Protein AF-A0A194VI57-F1 (afdb_monomer_lite)

InterPro domains:
  IPR036396 Cytochrome P450 superfamily [G3DSA:1.10.630.10] (165-293)
  IPR036396 Cytochrome P450 superfamily [SSF48264] (96-292)

Structure (mmCIF, N/CA/C/O backbone):
data_AF-A0A194VI57-F1
#
_entry.id   AF-A0A194VI57-F1
#
loop_
_atom_site.group_PDB
_atom_site.id
_atom_site.type_symbol
_atom_site.label_atom_id
_atom_site.label_alt_id
_atom_site.label_comp_id
_atom_site.label_asym_id
_atom_site.label_entity_id
_atom_site.label_seq_id
_atom_site.pdbx_PDB_ins_code
_atom_site.Cartn_x
_atom_site.Cartn_y
_atom_site.Cartn_z
_atom_site.occupancy
_atom_site.B_iso_or_equiv
_atom_site.auth_seq_id
_atom_site.auth_comp_id
_atom_site.auth_asym_id
_atom_site.auth_atom_id
_atom_site.pdbx_PDB_model_num
ATOM 1 N N . MET A 1 1 ? -30.341 36.356 28.047 1.00 39.12 1 MET A N 1
ATOM 2 C CA . MET A 1 1 ? -29.504 35.151 28.221 1.00 39.12 1 MET A CA 1
ATOM 3 C C . MET A 1 1 ? -30.047 34.081 27.294 1.00 39.12 1 MET A C 1
ATOM 5 O O . MET A 1 1 ? -31.104 33.532 27.559 1.00 39.12 1 MET A O 1
ATOM 9 N N . THR A 1 2 ? -29.409 33.892 26.145 1.00 39.50 2 THR A N 1
ATOM 10 C CA . THR A 1 2 ? -29.817 32.938 25.107 1.00 39.50 2 THR A CA 1
ATOM 11 C C . THR A 1 2 ? -29.320 31.544 25.472 1.00 39.50 2 THR A C 1
ATOM 13 O O . THR A 1 2 ? -28.171 31.202 25.209 1.00 39.50 2 THR A O 1
ATOM 16 N N . THR A 1 3 ? -30.179 30.748 26.104 1.00 47.50 3 THR A N 1
ATOM 17 C CA . THR A 1 3 ? -30.022 29.296 26.212 1.00 47.50 3 THR A CA 1
ATOM 18 C C . THR A 1 3 ? -30.116 28.710 24.807 1.00 47.50 3 THR A C 1
ATOM 20 O O . THR A 1 3 ? -31.188 28.645 24.209 1.00 47.50 3 THR A O 1
ATOM 23 N N . THR A 1 4 ? -28.975 28.334 24.239 1.00 54.00 4 THR A N 1
ATOM 24 C CA . THR A 1 4 ? -28.919 27.575 22.991 1.00 54.00 4 THR A CA 1
ATOM 25 C C . THR A 1 4 ? -29.626 26.239 23.219 1.00 54.00 4 THR A C 1
ATOM 27 O O . THR A 1 4 ? -29.163 25.400 23.990 1.00 54.00 4 THR A O 1
ATOM 30 N N . MET A 1 5 ? -30.800 26.060 22.603 1.00 59.19 5 MET A N 1
ATOM 31 C CA . MET A 1 5 ? -31.531 24.794 22.638 1.00 59.19 5 MET A CA 1
ATOM 32 C C . MET A 1 5 ? -30.714 23.741 21.897 1.00 59.19 5 MET A C 1
ATOM 34 O O . MET A 1 5 ? -30.713 23.671 20.670 1.00 59.19 5 MET A O 1
ATOM 38 N N . VAL A 1 6 ? -29.990 22.932 22.657 1.00 63.78 6 VAL A N 1
ATOM 39 C CA . VAL A 1 6 ? -29.363 21.719 22.146 1.00 63.78 6 VAL A CA 1
ATOM 40 C C . VAL A 1 6 ? -30.487 20.777 21.716 1.00 63.78 6 VAL A C 1
ATOM 42 O O . VAL A 1 6 ? -31.397 20.534 22.511 1.00 63.78 6 VAL A O 1
ATOM 45 N N . PRO A 1 7 ? -30.470 20.255 20.480 1.00 76.44 7 PRO A N 1
ATOM 46 C CA . PRO A 1 7 ? -31.503 19.349 20.002 1.00 76.44 7 PRO A CA 1
ATOM 47 C C . PRO A 1 7 ? -31.717 18.158 20.949 1.00 76.44 7 PRO A C 1
ATOM 49 O O . PRO A 1 7 ? -30.751 17.524 21.374 1.00 76.44 7 PRO A O 1
ATOM 52 N N . ASN A 1 8 ? -32.978 17.802 21.221 1.00 75.12 8 ASN A N 1
ATOM 53 C CA . ASN A 1 8 ? -33.358 16.721 22.149 1.00 75.12 8 ASN A CA 1
ATOM 54 C C . ASN A 1 8 ? -32.646 15.381 21.875 1.00 75.12 8 ASN A C 1
ATOM 56 O O . ASN A 1 8 ? -32.394 14.610 22.800 1.00 75.12 8 ASN A O 1
ATOM 60 N N . PHE A 1 9 ? -32.278 15.108 20.618 1.00 74.56 9 PHE A N 1
ATOM 61 C CA . PHE A 1 9 ? -31.553 13.890 20.255 1.00 74.56 9 PHE A CA 1
ATOM 62 C C . PHE A 1 9 ? -30.137 13.835 20.856 1.00 74.56 9 PHE A C 1
ATOM 64 O O . PHE A 1 9 ? -29.675 12.756 21.221 1.00 74.56 9 PHE A O 1
ATOM 71 N N . ILE A 1 10 ? -29.453 14.978 20.989 1.00 73.38 10 ILE A N 1
ATOM 72 C CA . ILE A 1 10 ? -28.098 15.055 21.558 1.00 73.38 10 ILE A CA 1
ATOM 73 C C . ILE A 1 10 ? -28.151 14.765 23.055 1.00 73.38 10 ILE A C 1
ATOM 75 O O . ILE A 1 10 ? -27.330 14.008 23.564 1.00 73.38 10 ILE A O 1
ATOM 79 N N . GLN A 1 11 ? -29.155 15.307 23.745 1.00 74.44 11 GLN A N 1
ATOM 80 C CA . GLN A 1 11 ? -29.364 15.038 25.166 1.00 74.44 11 GLN A CA 1
ATOM 81 C C . GLN A 1 11 ? -29.676 13.559 25.415 1.00 74.44 11 GLN A C 1
ATOM 83 O O . GLN A 1 11 ? -29.065 12.945 26.284 1.00 74.44 11 GLN A O 1
ATOM 88 N N . GLN A 1 12 ? -30.545 12.947 24.603 1.00 78.25 12 GLN A N 1
ATOM 89 C CA . GLN A 1 12 ? -30.811 11.506 24.691 1.00 78.25 12 GLN A CA 1
ATOM 90 C C . GLN A 1 12 ? -29.573 10.652 24.398 1.00 78.25 12 GLN A C 1
ATOM 92 O O . GLN A 1 12 ? -29.359 9.631 25.049 1.00 78.25 12 GLN A O 1
ATOM 97 N N . ALA A 1 13 ? -28.749 11.044 23.423 1.00 73.88 13 ALA A N 1
ATOM 98 C CA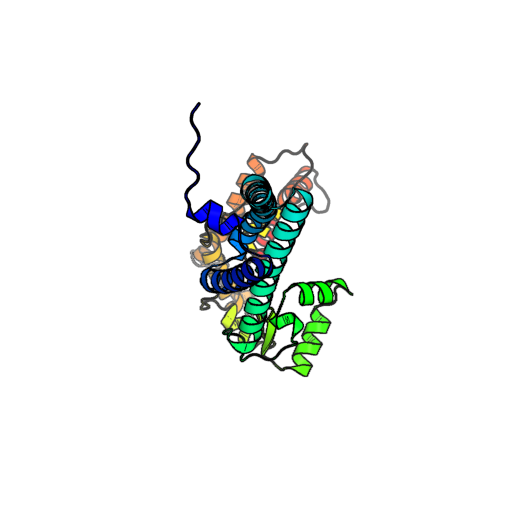 . ALA A 1 13 ? -27.514 10.332 23.112 1.00 73.88 13 ALA A CA 1
ATOM 99 C C . ALA A 1 13 ? -26.490 10.433 24.254 1.00 73.88 13 ALA A C 1
ATOM 101 O O . ALA A 1 13 ? -25.857 9.432 24.584 1.00 73.88 13 ALA A O 1
ATOM 102 N N . ALA A 1 14 ? -26.371 11.605 24.885 1.00 78.06 14 ALA A N 1
ATOM 103 C CA . ALA A 1 14 ? -25.466 11.839 26.009 1.00 78.06 14 ALA A CA 1
ATOM 104 C C . ALA A 1 14 ? -25.883 11.096 27.292 1.00 78.06 14 ALA A C 1
ATOM 106 O O . ALA A 1 14 ? -25.046 10.797 28.141 1.00 78.06 14 ALA A O 1
ATOM 107 N N . GLN A 1 15 ? -27.172 10.778 27.421 1.00 81.06 15 GLN A N 1
ATOM 108 C CA . GLN A 1 15 ? -27.738 10.018 28.538 1.00 81.06 15 GLN A CA 1
ATOM 109 C C . GLN A 1 15 ? -27.708 8.496 28.330 1.00 81.06 15 GLN A C 1
ATOM 111 O O . GLN A 1 15 ? -28.175 7.758 29.196 1.00 81.06 15 GLN A O 1
ATOM 116 N N . ALA A 1 16 ? -27.180 8.009 27.201 1.00 81.12 16 ALA A N 1
ATOM 117 C CA . ALA A 1 16 ? -27.076 6.577 26.949 1.00 81.12 16 ALA A CA 1
ATOM 118 C C . ALA A 1 16 ? -26.157 5.889 27.972 1.00 81.12 16 ALA A C 1
ATOM 120 O O . ALA A 1 16 ? -25.122 6.421 28.383 1.00 81.12 16 ALA A O 1
ATOM 121 N N . ASP A 1 17 ? -26.530 4.673 28.361 1.00 86.06 17 ASP A N 1
ATOM 122 C CA . ASP A 1 17 ? -25.707 3.831 29.213 1.00 86.06 17 ASP A CA 1
ATOM 123 C C . ASP A 1 17 ? -24.470 3.315 28.457 1.00 86.06 17 ASP A C 1
ATOM 125 O O . ASP A 1 17 ? -24.383 3.348 27.225 1.00 86.06 17 ASP A O 1
ATOM 129 N N . LEU A 1 18 ? -23.480 2.823 29.205 1.00 87.62 18 LEU A N 1
ATOM 130 C CA . LEU A 1 18 ? -22.219 2.359 28.624 1.00 87.62 18 LEU A CA 1
ATOM 131 C C . LEU A 1 18 ? -22.429 1.223 27.612 1.00 87.62 18 LEU A C 1
ATOM 133 O O . LEU A 1 18 ? -21.802 1.216 26.553 1.00 87.62 18 LEU A O 1
ATOM 137 N N . TYR A 1 19 ? -23.325 0.282 27.912 1.00 88.88 19 TYR A N 1
ATOM 138 C CA . TYR A 1 19 ? -23.608 -0.848 27.030 1.00 88.88 19 TYR A CA 1
ATOM 139 C C . TYR A 1 19 ? -24.298 -0.404 25.740 1.00 88.88 19 TYR A C 1
ATOM 141 O O . TYR A 1 19 ? -23.903 -0.844 24.657 1.00 88.88 19 TYR A O 1
ATOM 149 N N . GLY A 1 20 ? -25.265 0.515 25.827 1.00 89.94 20 GLY A N 1
ATOM 150 C CA . GLY A 1 20 ? -25.889 1.125 24.657 1.00 89.94 20 GLY A CA 1
ATOM 151 C C . GLY A 1 20 ? -24.880 1.865 23.779 1.00 89.94 20 GLY A C 1
ATOM 152 O O . GLY A 1 20 ? -24.930 1.755 22.551 1.00 89.94 20 GLY A O 1
ATOM 153 N N . LEU A 1 21 ? -23.919 2.563 24.390 1.00 90.88 21 LEU A N 1
ATOM 154 C CA . LEU A 1 21 ? -22.863 3.274 23.673 1.00 90.88 21 LEU A CA 1
ATOM 155 C C . LEU A 1 21 ? -21.913 2.314 22.937 1.00 90.88 21 LEU A C 1
ATOM 157 O O . LEU A 1 21 ? -21.650 2.495 21.746 1.00 90.88 21 LEU A O 1
ATOM 161 N N . ILE A 1 22 ? -21.466 1.248 23.606 1.00 92.94 22 ILE A N 1
ATOM 162 C CA . ILE A 1 22 ? -20.629 0.188 23.018 1.00 92.94 22 ILE A CA 1
ATOM 163 C C . ILE A 1 22 ? -21.353 -0.485 21.846 1.00 92.94 22 ILE A C 1
ATOM 165 O O . ILE A 1 22 ? -20.783 -0.614 20.761 1.00 92.94 22 ILE A O 1
ATOM 169 N N . GLY A 1 23 ? -22.618 -0.876 22.032 1.00 94.06 23 GLY A N 1
ATOM 170 C CA . GLY A 1 23 ? -23.409 -1.542 20.996 1.00 94.06 23 GLY A CA 1
ATOM 171 C C . GLY A 1 23 ? -23.577 -0.680 19.743 1.00 94.06 23 GLY A C 1
ATOM 172 O O . GLY A 1 23 ? -23.327 -1.144 18.630 1.00 94.06 23 GLY A O 1
ATOM 173 N N . ARG A 1 24 ? -23.918 0.605 19.914 1.00 93.38 24 ARG A N 1
ATOM 174 C CA . ARG A 1 24 ? -24.017 1.567 18.801 1.00 93.38 24 ARG A CA 1
ATOM 175 C C . ARG A 1 24 ? -22.677 1.753 18.093 1.00 93.38 24 ARG A C 1
ATOM 177 O O . ARG A 1 24 ? -22.641 1.753 16.866 1.00 93.38 24 ARG A O 1
ATOM 184 N N . SER A 1 25 ? -21.584 1.854 18.846 1.00 95.25 25 SER A N 1
ATOM 185 C CA . SER A 1 25 ? -20.231 2.017 18.296 1.00 95.25 25 SER A CA 1
ATOM 186 C C . SER A 1 25 ? -19.809 0.826 17.445 1.00 95.25 25 SER A C 1
ATOM 188 O O . SER A 1 25 ? -19.269 1.010 16.357 1.00 95.25 25 SER A O 1
ATOM 190 N N . ALA A 1 26 ? -20.111 -0.392 17.901 1.00 97.19 26 ALA A N 1
ATOM 191 C CA . ALA A 1 26 ? -19.838 -1.604 17.143 1.00 97.19 26 ALA A CA 1
ATOM 192 C C . ALA A 1 26 ? -20.618 -1.630 15.819 1.00 97.19 26 ALA A C 1
ATOM 194 O O . ALA A 1 26 ? -20.043 -1.889 14.764 1.00 97.19 26 ALA A O 1
ATOM 195 N N . VAL A 1 27 ? -21.916 -1.302 15.850 1.00 97.31 27 VAL A N 1
ATOM 196 C CA . VAL A 1 27 ? -22.748 -1.227 14.635 1.00 97.31 27 VAL A CA 1
ATOM 197 C C . VAL A 1 27 ? -22.230 -0.155 13.677 1.00 97.31 27 VAL A C 1
ATOM 199 O O . VAL A 1 27 ? -22.091 -0.419 12.484 1.00 97.31 27 VAL A O 1
ATOM 202 N N . LEU A 1 28 ? -21.891 1.033 14.184 1.00 96.19 28 LEU A N 1
ATOM 203 C CA . LEU A 1 28 ? -21.329 2.109 13.369 1.00 96.19 28 LEU A CA 1
ATOM 204 C C . LEU A 1 28 ? -19.997 1.705 12.728 1.00 96.19 28 LEU A C 1
ATOM 206 O O . LEU A 1 28 ? -19.788 2.015 11.559 1.00 96.19 28 LEU A O 1
ATOM 210 N N . GLY A 1 29 ? -19.127 0.979 13.436 1.00 96.56 29 GLY A N 1
ATOM 211 C CA . GLY A 1 29 ? -17.866 0.482 12.876 1.00 96.56 29 GLY A CA 1
ATOM 212 C C . GLY A 1 29 ? -18.079 -0.516 11.735 1.00 96.56 29 GLY A C 1
ATOM 213 O O . GLY A 1 29 ? -17.386 -0.457 10.717 1.00 96.56 29 GLY A O 1
ATOM 214 N N . LEU A 1 30 ? -19.089 -1.387 11.847 1.00 97.06 30 LEU A N 1
ATOM 215 C CA . LEU A 1 30 ? -19.489 -2.290 10.761 1.00 97.06 30 LEU A CA 1
ATOM 216 C C . LEU A 1 30 ? -20.014 -1.519 9.543 1.00 97.06 30 LEU A C 1
ATOM 218 O O . LEU A 1 30 ? -19.574 -1.776 8.421 1.00 97.06 30 LEU A O 1
ATOM 222 N N . LEU A 1 31 ? -20.924 -0.565 9.763 1.00 96.69 31 LEU A N 1
ATOM 223 C CA . LEU A 1 31 ? -21.500 0.265 8.701 1.00 96.69 31 LEU A CA 1
ATOM 224 C C . LEU A 1 31 ? -20.435 1.125 8.014 1.00 96.69 31 LEU A C 1
ATOM 226 O O . LEU A 1 31 ? -20.450 1.259 6.791 1.00 96.69 31 LEU A O 1
ATOM 230 N N . PHE A 1 32 ? -19.485 1.659 8.782 1.00 95.06 32 PHE A N 1
ATOM 231 C CA . PHE A 1 32 ? -18.363 2.419 8.250 1.00 95.06 32 PHE A CA 1
ATOM 232 C C . PHE A 1 32 ? -17.488 1.561 7.340 1.00 95.06 32 PHE A C 1
ATOM 234 O O . PHE A 1 32 ? -17.166 1.981 6.234 1.00 95.06 32 PHE A O 1
ATOM 241 N N . HIS A 1 33 ? -17.157 0.327 7.737 1.00 93.50 33 HIS A N 1
ATOM 242 C CA . HIS A 1 33 ? -16.451 -0.573 6.828 1.00 93.50 33 HIS A CA 1
ATOM 243 C C . HIS A 1 33 ? -17.242 -0.792 5.527 1.00 93.50 33 HIS A C 1
ATOM 245 O O . HIS A 1 33 ? -16.661 -0.697 4.448 1.00 93.50 33 HIS A O 1
ATOM 251 N N . MET A 1 34 ? -18.554 -1.041 5.601 1.00 93.12 34 MET A N 1
ATOM 252 C CA . MET A 1 34 ? -19.385 -1.233 4.405 1.00 93.12 34 MET A CA 1
ATOM 253 C C . MET A 1 34 ? -19.380 -0.007 3.481 1.00 93.12 34 MET A C 1
ATOM 255 O O . MET A 1 34 ? -19.324 -0.175 2.263 1.00 93.12 34 MET A O 1
ATOM 259 N N . SER A 1 35 ? -19.380 1.212 4.030 1.00 92.50 35 SER A N 1
ATOM 260 C CA . SER A 1 35 ? -19.374 2.440 3.226 1.00 92.50 35 SER A CA 1
ATOM 261 C C . SER A 1 35 ? -18.038 2.695 2.520 1.00 92.50 35 SER A C 1
ATOM 263 O O . SER A 1 35 ? -18.027 3.231 1.413 1.00 92.50 35 SER A O 1
ATOM 265 N N . ILE A 1 36 ? -16.913 2.266 3.102 1.00 89.88 36 ILE A N 1
ATOM 266 C CA . ILE A 1 36 ? -15.577 2.483 2.519 1.00 89.88 36 ILE A CA 1
ATOM 267 C C . ILE A 1 36 ? -15.120 1.364 1.573 1.00 89.88 36 ILE A C 1
ATOM 269 O O . ILE A 1 36 ? -14.064 1.489 0.957 1.00 89.88 36 ILE A O 1
ATOM 273 N N . GLN A 1 37 ? -15.879 0.271 1.416 1.00 84.94 37 GLN A N 1
ATOM 274 C CA . GLN A 1 37 ? -15.479 -0.861 0.562 1.00 84.94 37 GLN A CA 1
ATOM 275 C C . GLN A 1 37 ? -15.276 -0.483 -0.909 1.00 84.94 37 GLN A C 1
ATOM 277 O O . GLN A 1 37 ? -14.416 -1.066 -1.572 1.00 84.94 37 GLN A O 1
ATOM 282 N N . ALA A 1 38 ? -16.056 0.479 -1.406 1.00 83.25 38 ALA A N 1
ATOM 283 C CA . ALA A 1 38 ? -15.992 0.951 -2.787 1.00 83.25 38 ALA A CA 1
ATOM 284 C C . ALA A 1 38 ? -14.910 2.020 -3.020 1.00 83.25 38 ALA A C 1
ATOM 286 O O . ALA A 1 38 ? -14.633 2.365 -4.165 1.00 83.25 38 ALA A O 1
ATOM 287 N N . ILE A 1 39 ? -14.308 2.550 -1.953 1.00 82.50 39 ILE A N 1
ATOM 288 C CA . ILE A 1 39 ? -13.397 3.693 -2.009 1.00 82.50 39 ILE A CA 1
ATOM 289 C C . ILE A 1 39 ? -11.960 3.214 -1.774 1.00 82.50 39 ILE A C 1
ATOM 291 O O . ILE A 1 39 ? -11.686 2.280 -1.013 1.00 82.50 39 ILE A O 1
ATOM 295 N N . GLU A 1 40 ? -11.002 3.889 -2.402 1.00 78.56 40 GLU A N 1
ATOM 296 C CA . GLU A 1 40 ? -9.584 3.767 -2.067 1.00 78.56 40 GLU A CA 1
ATOM 297 C C . GLU A 1 40 ? -9.296 4.487 -0.746 1.00 78.56 40 GLU A C 1
ATOM 299 O O . GLU A 1 40 ? -8.751 5.587 -0.715 1.00 78.56 40 GLU A O 1
ATOM 304 N N . PHE A 1 41 ? -9.696 3.860 0.365 1.00 80.88 41 PHE A N 1
ATOM 305 C CA . PHE A 1 41 ? -9.581 4.434 1.709 1.00 80.88 41 PHE A CA 1
ATOM 306 C C . PHE A 1 41 ? -8.163 4.920 2.049 1.00 80.88 41 PHE A C 1
ATOM 308 O O . PHE A 1 41 ? -8.012 5.884 2.788 1.00 80.88 41 PHE A O 1
ATOM 315 N N . GLU A 1 42 ? -7.127 4.313 1.464 1.00 73.25 42 GLU A N 1
ATOM 316 C CA . GLU A 1 42 ? -5.720 4.712 1.612 1.00 73.25 42 GLU A CA 1
ATOM 317 C C . GLU A 1 42 ? -5.482 6.194 1.265 1.00 73.25 42 GLU A C 1
ATOM 319 O O . GLU A 1 42 ? -4.689 6.847 1.938 1.00 73.25 42 GLU A O 1
ATOM 324 N N . LYS A 1 43 ? -6.237 6.763 0.313 1.00 73.06 43 LYS A N 1
ATOM 325 C CA . LYS A 1 43 ? -6.159 8.190 -0.053 1.00 73.06 43 LYS A CA 1
ATOM 326 C C . LYS A 1 43 ? -6.686 9.127 1.039 1.00 73.06 43 LYS A C 1
ATOM 328 O O . LYS A 1 43 ? -6.265 10.275 1.132 1.00 73.06 43 LYS A O 1
ATOM 333 N N . ILE A 1 44 ? -7.613 8.651 1.869 1.00 79.94 44 ILE A N 1
ATOM 334 C CA . ILE A 1 44 ? -8.301 9.447 2.903 1.00 79.94 44 ILE A CA 1
ATOM 335 C C . ILE A 1 44 ? -7.821 9.053 4.313 1.00 79.94 44 ILE A C 1
ATOM 337 O O . ILE A 1 44 ? -8.084 9.755 5.286 1.00 79.94 44 ILE A O 1
ATOM 341 N N . MET A 1 45 ? -7.057 7.966 4.436 1.00 80.25 45 MET A N 1
ATOM 342 C CA . MET A 1 45 ? -6.640 7.364 5.702 1.00 80.25 45 MET A CA 1
ATOM 343 C C . MET A 1 45 ? -5.983 8.362 6.662 1.00 80.25 45 MET A C 1
ATOM 345 O O . MET A 1 45 ? -6.300 8.357 7.848 1.00 80.25 45 MET A O 1
ATOM 349 N N . PHE A 1 46 ? -5.115 9.248 6.169 1.00 76.94 46 PHE A N 1
ATOM 350 C CA . PHE A 1 46 ? -4.458 10.249 7.017 1.00 76.94 46 PHE A CA 1
ATOM 351 C C . PHE A 1 46 ? -5.437 11.281 7.587 1.00 76.94 46 PHE A C 1
ATOM 353 O O . PHE A 1 46 ? -5.341 11.628 8.761 1.00 76.94 46 PHE A O 1
ATOM 360 N N . HIS A 1 47 ? -6.427 11.706 6.799 1.00 82.69 47 HIS A N 1
ATOM 361 C CA . HIS A 1 47 ? -7.491 12.595 7.270 1.00 82.69 47 HIS A CA 1
ATOM 362 C C . HIS A 1 47 ? -8.361 11.905 8.325 1.00 82.69 47 HIS A C 1
ATOM 364 O O . HIS A 1 47 ? -8.701 12.511 9.337 1.00 82.69 47 HIS A O 1
ATOM 370 N N . TYR A 1 48 ? -8.672 10.622 8.123 1.00 86.50 48 TYR A N 1
ATOM 371 C CA . TYR A 1 48 ? -9.383 9.816 9.115 1.00 86.50 48 TYR A CA 1
ATOM 372 C C . TYR A 1 48 ? -8.599 9.718 10.433 1.00 86.50 48 TYR A C 1
ATOM 374 O O . TYR A 1 48 ? -9.157 9.996 11.490 1.00 86.50 48 TYR A O 1
ATOM 382 N N . LEU A 1 49 ? -7.300 9.399 10.378 1.00 81.31 49 LEU A N 1
ATOM 383 C CA . LEU A 1 49 ? -6.443 9.315 11.567 1.00 81.31 49 LEU A CA 1
ATOM 384 C C . LEU A 1 49 ? -6.336 10.657 12.305 1.00 81.31 49 LEU A C 1
ATOM 386 O O . LEU A 1 49 ? -6.349 10.674 13.532 1.00 81.31 49 LEU A O 1
ATOM 390 N N . ALA A 1 50 ? -6.277 11.774 11.577 1.00 83.50 50 ALA A N 1
ATOM 391 C CA . ALA A 1 50 ? -6.277 13.109 12.170 1.00 83.50 50 ALA A CA 1
ATOM 392 C C . ALA A 1 50 ? -7.629 13.476 12.815 1.00 83.50 50 ALA A C 1
ATOM 394 O O . ALA A 1 50 ? -7.661 14.215 13.799 1.00 83.50 50 ALA A O 1
ATOM 395 N N . ALA A 1 51 ? -8.743 12.949 12.295 1.00 90.25 51 ALA A N 1
ATOM 396 C CA . ALA A 1 51 ? -10.078 13.195 12.835 1.00 90.25 51 ALA A CA 1
ATOM 397 C C . ALA A 1 51 ? -10.352 12.440 14.148 1.00 90.25 51 ALA A C 1
ATOM 399 O O . ALA A 1 51 ? -11.123 12.929 14.969 1.00 90.25 51 ALA A O 1
ATOM 400 N N . LEU A 1 52 ? -9.715 11.287 14.376 1.00 90.12 52 LEU A N 1
ATOM 401 C CA . LEU A 1 52 ? -9.893 10.465 15.582 1.00 90.12 52 LEU A CA 1
ATOM 402 C C . LEU A 1 52 ? -9.716 11.232 16.913 1.00 90.12 52 LEU A C 1
ATOM 404 O O . LEU A 1 52 ? -10.677 11.290 17.683 1.00 90.12 52 LEU A O 1
ATOM 408 N N . PRO A 1 53 ? -8.578 11.908 17.189 1.00 91.25 53 PRO A N 1
ATOM 409 C CA . PRO A 1 53 ? -8.409 12.649 18.443 1.00 91.25 53 PRO A CA 1
ATOM 410 C C . PRO A 1 53 ? -9.396 13.817 18.582 1.00 91.25 53 PRO A C 1
ATOM 412 O O . PRO A 1 53 ? -9.824 14.134 19.691 1.00 91.25 53 PRO A O 1
ATOM 415 N N . VAL A 1 54 ? -9.797 14.440 17.468 1.00 93.69 54 VAL A N 1
ATOM 416 C CA . VAL A 1 54 ? -10.806 15.510 17.468 1.00 93.69 54 VAL A CA 1
ATOM 417 C C . VAL A 1 54 ? -12.171 14.949 17.869 1.00 93.69 54 VAL A C 1
ATOM 419 O O . VAL A 1 54 ? -12.841 15.515 18.730 1.00 93.69 54 VAL A O 1
ATOM 422 N N . LEU A 1 55 ? -12.567 13.811 17.295 1.00 93.06 55 LEU A N 1
ATOM 423 C CA . LEU A 1 55 ? -13.817 13.126 17.622 1.00 93.06 55 LEU A CA 1
ATOM 424 C C . LEU A 1 55 ? -13.844 12.648 19.078 1.00 93.06 55 LEU A C 1
ATOM 426 O O . LEU A 1 55 ? -14.880 12.787 19.726 1.00 93.06 55 LEU A O 1
ATOM 430 N N . LEU A 1 56 ? -12.719 12.169 19.618 1.00 93.44 56 LEU A N 1
ATOM 431 C CA . LEU A 1 56 ? -12.598 11.810 21.032 1.00 93.44 56 LEU A CA 1
ATOM 432 C C . LEU A 1 56 ? -12.894 13.005 21.942 1.00 93.44 56 LEU A C 1
ATOM 434 O O . LEU A 1 56 ? -13.708 12.893 22.859 1.00 93.44 56 LEU A O 1
ATOM 438 N N . VAL A 1 57 ? -12.257 14.154 21.690 1.00 95.19 57 VAL A N 1
ATOM 439 C CA . VAL A 1 57 ? -12.439 15.369 22.504 1.00 95.19 57 VAL A CA 1
ATOM 440 C C . VAL A 1 57 ? -13.866 15.907 22.376 1.00 95.19 57 VAL A C 1
ATOM 442 O O . VAL A 1 57 ? -14.485 16.269 23.380 1.00 95.19 57 VAL A O 1
ATOM 445 N N . LEU A 1 58 ? -14.431 15.915 21.167 1.00 93.69 58 LEU A N 1
ATOM 446 C CA . LEU A 1 58 ? -15.820 16.325 20.945 1.00 93.69 58 LEU A CA 1
ATOM 447 C C . LEU A 1 58 ? -16.805 15.409 21.682 1.00 93.69 58 LEU A C 1
ATOM 449 O O . LEU A 1 58 ? -17.729 15.889 22.334 1.00 93.69 58 LEU A O 1
ATOM 453 N N . MET A 1 59 ? -16.584 14.096 21.645 1.00 92.25 59 MET A N 1
ATOM 454 C CA . MET A 1 59 ? -17.435 13.139 22.349 1.00 92.25 59 MET A CA 1
ATOM 455 C C . MET A 1 59 ? -17.313 13.284 23.871 1.00 92.25 59 MET A C 1
ATOM 457 O O . MET A 1 59 ? -18.325 13.304 24.574 1.00 92.25 59 MET A O 1
ATOM 461 N N . ALA A 1 60 ? -16.093 13.467 24.385 1.00 94.19 60 ALA A N 1
ATOM 462 C CA . ALA A 1 60 ? -15.849 13.635 25.815 1.00 94.19 60 ALA A CA 1
ATOM 463 C C . ALA A 1 60 ? -16.468 14.930 26.354 1.00 94.19 60 ALA A C 1
ATOM 465 O O . ALA A 1 60 ? -17.076 14.922 27.423 1.00 94.19 60 ALA A O 1
ATOM 466 N N . THR A 1 61 ? -16.371 16.030 25.605 1.00 93.00 61 THR A N 1
ATOM 467 C CA . THR A 1 61 ? -17.010 17.300 25.980 1.00 93.00 61 THR A CA 1
ATOM 468 C C . THR A 1 61 ? -18.533 17.194 25.950 1.00 93.00 61 THR A C 1
ATOM 470 O O . THR A 1 61 ? -19.187 17.657 26.881 1.00 93.00 61 THR A O 1
ATOM 473 N N . LEU A 1 62 ? -19.114 16.524 24.951 1.00 91.94 62 LEU A N 1
ATOM 474 C CA . LEU A 1 62 ? -20.559 16.302 24.855 1.00 91.94 62 LEU A CA 1
ATOM 475 C C . LEU A 1 62 ? -21.091 15.453 26.021 1.00 91.94 62 LEU A C 1
ATOM 477 O O . LEU A 1 62 ? -22.090 15.816 26.643 1.00 91.94 62 LEU A O 1
ATOM 481 N N . LEU A 1 63 ? -20.404 14.359 26.360 1.00 91.94 63 LEU A N 1
ATOM 482 C CA . LEU A 1 63 ? -20.774 13.499 27.487 1.00 91.94 63 LEU A CA 1
ATOM 483 C C . LEU A 1 63 ? -20.609 14.202 28.842 1.00 91.94 63 LEU A C 1
ATOM 485 O O . LEU A 1 63 ? -21.468 14.046 29.703 1.00 91.94 63 LEU A O 1
ATOM 489 N N . ALA A 1 64 ? -19.556 15.001 29.035 1.00 92.50 64 ALA A N 1
ATOM 490 C CA . ALA A 1 64 ? -19.330 15.717 30.292 1.00 92.50 64 ALA A CA 1
ATOM 491 C C . ALA A 1 64 ? -20.283 16.906 30.506 1.00 92.50 64 ALA A C 1
ATOM 493 O O . ALA A 1 64 ? -20.534 17.295 31.644 1.00 92.50 64 ALA A O 1
ATOM 494 N N . THR A 1 65 ? -20.790 17.512 29.427 1.00 90.00 65 THR A N 1
ATOM 495 C CA . THR A 1 65 ? -21.676 18.689 29.500 1.00 90.00 65 THR A CA 1
ATOM 496 C C . THR A 1 65 ? -23.157 18.330 29.555 1.00 90.00 65 THR A C 1
ATOM 498 O O . THR A 1 65 ? -23.913 19.010 30.247 1.00 90.00 65 THR A O 1
ATOM 501 N N . TYR A 1 66 ? -23.581 17.279 28.846 1.00 88.75 66 TYR A N 1
ATOM 502 C CA . TYR A 1 66 ? -24.996 16.895 28.737 1.00 88.75 66 TYR A CA 1
ATOM 503 C C . TYR A 1 66 ? -25.322 15.518 29.323 1.00 88.75 66 TYR A C 1
ATOM 505 O O . TYR A 1 66 ? -26.499 15.200 29.508 1.00 88.75 66 TYR A O 1
ATOM 513 N N . GLY A 1 67 ? -24.312 14.689 29.587 1.00 87.19 67 GLY A N 1
ATOM 514 C CA . GLY A 1 67 ? -24.485 13.369 30.181 1.00 87.19 67 GLY A CA 1
ATOM 515 C C . GLY A 1 67 ? -24.465 13.411 31.713 1.00 87.19 67 GLY A C 1
ATOM 516 O O . GLY A 1 67 ? -23.931 14.344 32.312 1.00 87.19 67 GLY A O 1
ATOM 517 N N . PRO A 1 68 ? -25.010 12.384 32.385 1.00 87.81 68 PRO A N 1
ATOM 518 C CA . PRO A 1 68 ? -25.006 12.282 33.843 1.00 87.81 68 PRO A CA 1
ATOM 519 C C . PRO A 1 68 ? -23.654 11.763 34.377 1.00 87.81 68 PRO A C 1
ATOM 521 O O . PRO A 1 68 ? -23.627 10.892 35.241 1.00 87.81 68 PRO A O 1
ATOM 524 N N . CYS A 1 69 ? -22.525 12.230 33.833 1.00 87.69 69 CYS A N 1
ATOM 525 C CA . CYS A 1 69 ? -21.188 11.742 34.185 1.00 87.69 69 CYS A CA 1
ATOM 526 C C . CYS A 1 69 ? -20.156 12.871 34.295 1.00 87.69 69 CYS A C 1
ATOM 528 O O . CYS A 1 69 ? -20.233 13.871 33.586 1.00 87.69 69 CYS A O 1
ATOM 530 N N . GLY A 1 70 ? -19.159 12.695 35.167 1.00 92.00 70 GLY A N 1
ATOM 531 C CA . GLY A 1 70 ? -18.044 13.639 35.301 1.00 92.00 70 GLY A CA 1
ATOM 532 C C . GLY A 1 70 ? -17.033 13.544 34.149 1.00 92.00 70 GLY A C 1
ATOM 533 O O . GLY A 1 70 ? -17.031 12.583 33.381 1.00 92.00 70 GLY A O 1
ATOM 534 N N . TRP A 1 71 ? -16.112 14.510 34.066 1.00 93.00 71 TRP A N 1
ATOM 535 C CA . TRP A 1 71 ? -15.100 14.592 32.998 1.00 93.00 71 TRP A CA 1
ATOM 536 C C . TRP A 1 71 ? -14.257 13.324 32.826 1.00 93.00 71 TRP A C 1
ATOM 538 O O . TRP A 1 71 ? -14.050 12.874 31.702 1.00 93.00 71 TRP A O 1
ATOM 548 N N . LEU A 1 72 ? -13.796 12.723 33.926 1.00 93.38 72 LEU A N 1
ATOM 549 C CA . LEU A 1 72 ? -12.989 11.502 33.868 1.00 93.38 72 LEU A CA 1
ATOM 550 C C . LEU A 1 72 ? -13.771 10.340 33.240 1.00 93.38 72 LEU A C 1
ATOM 552 O O . LEU A 1 72 ? -13.269 9.649 32.357 1.00 93.38 72 LEU A O 1
ATOM 556 N N . GLU A 1 73 ? -15.018 10.151 33.667 1.00 90.75 73 GLU A N 1
ATOM 557 C CA . GLU A 1 73 ? -15.888 9.099 33.147 1.00 90.75 73 GLU A CA 1
ATOM 558 C C . GLU A 1 73 ? -16.243 9.350 31.674 1.00 90.75 73 GLU A C 1
ATOM 560 O O . GLU A 1 73 ? -16.208 8.422 30.869 1.00 90.75 73 GLU A O 1
ATOM 565 N N . ALA A 1 74 ? -16.504 10.602 31.291 1.00 93.38 74 ALA A N 1
ATOM 566 C CA . ALA A 1 74 ? -16.764 10.987 29.906 1.00 93.38 74 ALA A CA 1
ATOM 567 C C . ALA A 1 74 ? -15.577 10.684 28.973 1.00 93.38 74 ALA A C 1
ATOM 569 O O . ALA A 1 74 ? -15.777 10.163 27.872 1.00 93.38 74 ALA A O 1
ATOM 570 N N . ILE A 1 75 ? -14.342 10.947 29.418 1.00 94.44 75 ILE A N 1
ATOM 571 C CA . ILE A 1 75 ? -13.120 10.616 28.667 1.00 94.44 75 ILE A CA 1
ATOM 572 C C . ILE A 1 75 ? -12.993 9.100 28.497 1.00 94.44 75 ILE A C 1
ATOM 574 O O . ILE A 1 75 ? -12.797 8.626 27.378 1.00 94.44 75 ILE A O 1
ATOM 578 N N . VAL A 1 76 ? -13.164 8.329 29.577 1.00 94.19 76 VAL A N 1
ATOM 579 C CA . VAL A 1 76 ? -13.086 6.858 29.531 1.00 94.19 76 VAL A CA 1
ATOM 580 C C . VAL A 1 76 ? -14.149 6.277 28.595 1.00 94.19 76 VAL A C 1
ATOM 582 O O . VAL A 1 76 ? -13.831 5.435 27.754 1.00 94.19 76 VAL A O 1
ATOM 585 N N . LYS A 1 77 ? -15.398 6.751 28.685 1.00 93.06 77 LYS A N 1
ATOM 586 C CA . LYS A 1 77 ? -16.493 6.327 27.798 1.00 93.06 77 LYS A CA 1
ATOM 587 C C . LYS A 1 77 ? -16.204 6.656 26.334 1.00 93.06 77 LYS A C 1
ATOM 589 O O . LYS A 1 77 ? -16.433 5.809 25.472 1.00 93.06 77 LYS A O 1
ATOM 594 N N . SER A 1 78 ? -15.681 7.848 26.052 1.00 94.06 78 SER A N 1
ATOM 595 C CA . SER A 1 78 ? -15.342 8.282 24.687 1.00 94.06 78 SER A CA 1
ATOM 596 C C . SER A 1 78 ? -14.216 7.445 24.092 1.00 94.06 78 SER A C 1
ATOM 598 O O . SER A 1 78 ? -14.352 6.934 22.984 1.00 94.06 78 SER A O 1
ATOM 600 N N . PHE A 1 79 ? -13.149 7.217 24.861 1.00 94.94 79 PHE A N 1
ATOM 601 C CA . PHE A 1 79 ? -12.045 6.360 24.443 1.00 94.94 79 PHE A CA 1
ATOM 602 C C . PHE A 1 79 ? -12.514 4.924 24.175 1.00 94.94 79 PHE A C 1
ATOM 604 O O . PHE A 1 79 ? -12.201 4.351 23.135 1.00 94.94 79 PHE A O 1
ATOM 611 N N . LEU A 1 80 ? -13.326 4.346 25.067 1.00 94.94 80 LEU A N 1
ATOM 612 C CA . LEU A 1 80 ? -13.847 2.991 24.882 1.00 94.94 80 LEU A CA 1
ATOM 613 C C . LEU A 1 80 ? -14.741 2.878 23.637 1.00 94.94 80 LEU A C 1
ATOM 615 O O . LEU A 1 80 ? -14.635 1.909 22.890 1.00 94.94 80 LEU A O 1
ATOM 619 N N . THR A 1 81 ? -15.592 3.876 23.398 1.00 94.44 81 THR A N 1
ATOM 620 C CA . THR A 1 81 ? -16.451 3.989 22.204 1.00 94.44 81 THR A CA 1
ATOM 621 C C . THR A 1 81 ? -15.614 3.958 20.930 1.00 94.44 81 THR A C 1
ATOM 623 O O . THR A 1 81 ? -15.883 3.167 20.025 1.00 94.44 81 THR A O 1
ATOM 626 N N . GLU A 1 82 ? -14.558 4.767 20.878 1.00 94.88 82 GLU A N 1
ATOM 627 C CA . GLU A 1 82 ? -13.649 4.827 19.739 1.00 94.88 82 GLU A CA 1
ATOM 628 C C . GLU A 1 82 ? -12.882 3.513 19.538 1.00 94.88 82 GLU A C 1
ATOM 630 O O . GLU A 1 82 ? -12.775 3.024 18.410 1.00 94.88 82 GLU A O 1
ATOM 635 N N . VAL A 1 83 ? -12.394 2.899 20.620 1.00 95.75 83 VAL A N 1
ATOM 636 C CA . VAL A 1 83 ? -11.720 1.594 20.571 1.00 95.75 83 VAL A CA 1
ATOM 637 C C . VAL A 1 83 ? -12.662 0.524 20.023 1.00 95.75 83 VAL A C 1
ATOM 639 O O . VAL A 1 83 ? -12.277 -0.224 19.126 1.00 95.75 83 VAL A O 1
ATOM 642 N N . VAL A 1 84 ? -13.906 0.462 20.503 1.00 97.12 84 VAL A N 1
ATOM 643 C CA . VAL A 1 84 ? -14.909 -0.507 20.032 1.00 97.12 84 VAL A CA 1
ATOM 644 C C . VAL A 1 84 ? -15.278 -0.257 18.568 1.00 97.12 84 VAL A C 1
ATOM 646 O O . VAL A 1 84 ? -15.374 -1.206 17.785 1.00 97.12 84 VAL A O 1
ATOM 649 N N . PHE A 1 85 ? -15.449 1.003 18.167 1.00 96.50 85 PHE A N 1
ATOM 650 C CA . PHE A 1 85 ? -15.699 1.375 16.775 1.00 96.50 85 PHE A CA 1
ATOM 651 C C . PHE A 1 85 ? -14.555 0.917 15.856 1.00 96.50 85 PHE A C 1
ATOM 653 O O . PHE A 1 85 ? -14.787 0.210 14.875 1.00 96.50 85 PHE A O 1
ATOM 660 N N . ASN A 1 86 ? -13.305 1.239 16.197 1.00 94.19 86 ASN A N 1
ATOM 661 C CA . ASN A 1 86 ? -12.149 0.844 15.392 1.00 94.19 86 ASN A CA 1
ATOM 662 C C . ASN A 1 86 ? -11.943 -0.678 15.395 1.00 94.19 86 ASN A C 1
ATOM 664 O O . ASN A 1 86 ? -11.686 -1.263 14.344 1.00 94.19 86 ASN A O 1
ATOM 668 N N . ALA A 1 87 ? -12.106 -1.346 16.540 1.00 96.38 87 ALA A N 1
ATOM 669 C CA . ALA A 1 87 ? -11.971 -2.797 16.648 1.00 96.38 87 ALA A CA 1
ATOM 670 C C . ALA A 1 87 ? -13.032 -3.537 15.820 1.00 96.38 87 ALA A C 1
ATOM 672 O O . ALA A 1 87 ? -12.698 -4.470 15.089 1.00 96.38 87 ALA A O 1
ATOM 673 N N . SER A 1 88 ? -14.295 -3.105 15.881 1.00 97.56 88 SER A N 1
ATOM 674 C CA . SER A 1 88 ? -15.376 -3.683 15.070 1.00 97.56 88 SER A CA 1
ATOM 675 C C . SER A 1 88 ? -15.156 -3.454 13.571 1.00 97.56 88 SER A C 1
ATOM 677 O O . SER A 1 88 ? -15.326 -4.386 12.783 1.00 97.56 88 SER A O 1
ATOM 679 N N . CYS A 1 89 ? -14.688 -2.266 13.176 1.00 95.19 89 CYS A N 1
ATOM 680 C CA . CYS A 1 89 ? -14.299 -1.968 11.799 1.00 95.19 89 CYS A CA 1
ATOM 681 C C . CYS A 1 89 ? -13.153 -2.883 11.321 1.00 95.19 89 CYS A C 1
ATOM 683 O O . CYS A 1 89 ? -13.284 -3.563 10.301 1.00 95.19 89 CYS A O 1
ATOM 685 N N . LEU A 1 90 ? -12.057 -2.987 12.083 1.00 93.38 90 LEU A N 1
ATOM 686 C CA . LEU A 1 90 ? -10.903 -3.836 11.753 1.00 93.38 90 LEU A CA 1
ATOM 687 C C . LEU A 1 90 ? -11.259 -5.326 11.700 1.00 93.38 90 LEU A C 1
ATOM 689 O O . LEU A 1 90 ? -10.784 -6.048 10.816 1.00 93.38 90 LEU A O 1
ATOM 693 N N . LEU A 1 91 ? -12.114 -5.791 12.612 1.00 96.38 91 LEU A N 1
ATOM 694 C CA . LEU A 1 91 ? -12.624 -7.158 12.603 1.00 96.38 91 LEU A CA 1
ATOM 695 C C . LEU A 1 91 ? -13.449 -7.416 11.338 1.00 96.38 91 LEU A C 1
ATOM 697 O O . LEU A 1 91 ? -13.204 -8.396 10.637 1.00 96.38 91 LEU A O 1
ATOM 701 N N . SER A 1 92 ? -14.362 -6.506 10.998 1.00 97.00 92 SER A N 1
ATOM 702 C CA . SER A 1 92 ? -15.176 -6.578 9.779 1.00 97.00 92 SER A CA 1
ATOM 703 C C . SER A 1 92 ? -14.319 -6.607 8.511 1.00 97.00 92 SER A C 1
ATOM 705 O O . SER A 1 92 ? -14.526 -7.450 7.635 1.00 97.00 92 SER A O 1
ATOM 707 N N . ILE A 1 93 ? -13.292 -5.752 8.440 1.00 94.06 93 ILE A N 1
ATOM 708 C CA . ILE A 1 93 ? -12.302 -5.738 7.354 1.00 94.06 93 ILE A CA 1
ATOM 709 C C . ILE A 1 93 ? -11.581 -7.084 7.262 1.00 94.06 93 ILE A C 1
ATOM 711 O O . ILE A 1 93 ? -11.420 -7.624 6.166 1.00 94.06 93 ILE A O 1
ATOM 715 N N . SER A 1 94 ? -11.155 -7.643 8.395 1.00 95.06 94 SER A N 1
ATOM 716 C CA . SER A 1 94 ? -10.423 -8.913 8.447 1.00 95.06 94 SER A CA 1
ATOM 717 C C . SER A 1 94 ? -11.288 -10.079 7.963 1.00 95.06 94 SER A C 1
ATOM 719 O O . SER A 1 94 ? -10.859 -10.848 7.099 1.00 95.06 94 SER A O 1
ATOM 721 N N . VAL A 1 95 ? -12.534 -10.161 8.440 1.00 95.94 95 VAL A N 1
ATOM 722 C CA . VAL A 1 95 ? -13.520 -11.165 8.011 1.00 95.94 95 VAL A CA 1
ATOM 723 C C . VAL A 1 95 ? -13.787 -11.046 6.510 1.00 95.94 95 VAL A C 1
ATOM 725 O O . VAL A 1 95 ? -13.702 -12.039 5.784 1.00 95.94 95 VAL A O 1
ATOM 728 N N . TYR A 1 96 ? -14.020 -9.831 6.009 1.00 95.31 96 TYR A N 1
ATOM 729 C CA . TYR A 1 96 ? -14.217 -9.584 4.581 1.00 95.31 96 TYR A CA 1
ATOM 730 C C . TYR A 1 96 ? -13.005 -9.992 3.742 1.00 95.31 96 TYR A C 1
ATOM 732 O O . TYR A 1 96 ? -13.146 -10.716 2.755 1.00 95.31 96 TYR A O 1
ATOM 740 N N . ARG A 1 97 ? -11.795 -9.593 4.151 1.00 94.38 97 ARG A N 1
ATOM 741 C CA . ARG A 1 97 ? -10.543 -9.894 3.439 1.00 94.38 97 ARG A CA 1
ATOM 742 C C . ARG A 1 97 ? -10.271 -11.386 3.306 1.00 94.38 97 ARG A C 1
ATOM 744 O O . ARG A 1 97 ? -9.712 -11.799 2.283 1.00 94.38 97 ARG A O 1
ATOM 751 N N . VAL A 1 98 ? -10.636 -12.173 4.314 1.00 94.56 98 VAL A N 1
ATOM 752 C CA . VAL A 1 98 ? -10.416 -13.623 4.329 1.00 94.56 98 VAL A CA 1
ATOM 753 C C . VAL A 1 98 ? -11.535 -14.366 3.593 1.00 94.56 98 VAL A C 1
ATOM 755 O O . VAL A 1 98 ? -11.227 -15.226 2.772 1.00 94.56 98 VAL A O 1
ATOM 758 N N . LEU A 1 99 ? -12.806 -14.023 3.833 1.00 94.94 99 LEU A N 1
ATOM 759 C CA . LEU A 1 99 ? -13.948 -14.831 3.380 1.00 94.94 99 LEU A CA 1
ATOM 760 C C . LEU A 1 99 ? -14.629 -14.330 2.101 1.00 94.94 99 LEU A C 1
ATOM 762 O O . LEU A 1 99 ? -15.145 -15.141 1.331 1.00 94.94 99 LEU A O 1
ATOM 766 N N . PHE A 1 100 ? -14.647 -13.020 1.854 1.00 94.19 100 PHE A N 1
ATOM 767 C CA . PHE A 1 100 ? -15.499 -12.406 0.822 1.00 94.19 100 PHE A CA 1
ATOM 768 C C . PHE A 1 100 ? -14.718 -11.634 -0.249 1.00 94.19 100 PHE A C 1
ATOM 770 O O . PHE A 1 100 ? -15.241 -11.369 -1.327 1.00 94.19 100 PHE A O 1
ATOM 777 N N . HIS A 1 101 ? -13.452 -11.305 0.007 1.00 93.12 101 HIS A N 1
ATOM 778 C CA . HIS A 1 101 ? -12.628 -10.541 -0.922 1.00 93.12 101 HIS A CA 1
ATOM 779 C C . HIS A 1 101 ? -12.392 -11.282 -2.240 1.00 93.12 101 HIS A C 1
ATOM 781 O O . HIS A 1 101 ? -12.213 -12.497 -2.268 1.00 93.12 101 HIS A O 1
ATOM 787 N N . ARG A 1 102 ? -12.278 -10.529 -3.339 1.00 93.38 102 ARG A N 1
ATOM 788 C CA . ARG A 1 102 ? -12.047 -11.066 -4.694 1.00 93.38 102 ARG A CA 1
ATOM 789 C C . ARG A 1 102 ? -10.811 -11.968 -4.784 1.00 93.38 102 ARG A C 1
ATOM 791 O O . ARG A 1 102 ? -10.813 -12.945 -5.520 1.00 93.38 102 ARG A O 1
ATOM 798 N N . CYS 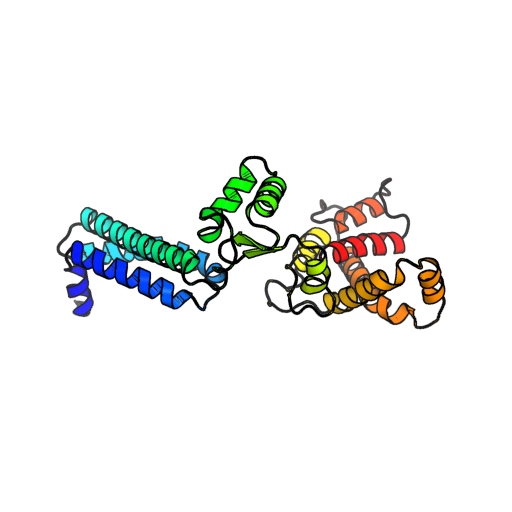A 1 103 ? -9.779 -11.683 -3.989 1.00 92.44 103 CYS A N 1
ATOM 799 C CA . CYS A 1 103 ? -8.557 -12.492 -3.920 1.00 92.44 103 CYS A CA 1
ATOM 800 C C . CYS A 1 103 ? -8.650 -13.704 -2.967 1.00 92.44 103 CYS A C 1
ATOM 802 O O . CYS A 1 103 ? -7.621 -14.294 -2.650 1.00 92.44 103 CYS A O 1
ATOM 804 N N . ARG A 1 104 ? -9.836 -14.073 -2.455 1.00 93.88 104 ARG A N 1
ATOM 805 C CA . ARG A 1 104 ? -9.994 -15.214 -1.529 1.00 93.88 104 ARG A CA 1
ATOM 806 C C . ARG A 1 104 ? -9.627 -16.559 -2.154 1.00 93.88 104 ARG A C 1
ATOM 808 O O . ARG A 1 104 ? -9.186 -17.447 -1.438 1.00 93.88 104 ARG A O 1
ATOM 815 N N . SER A 1 105 ? -9.789 -16.686 -3.472 1.00 94.94 105 SER A N 1
ATOM 816 C CA . SER A 1 105 ? -9.507 -17.919 -4.212 1.00 94.94 105 SER A CA 1
ATOM 817 C C . SER A 1 105 ? -8.014 -18.237 -4.297 1.00 94.94 105 SER A C 1
ATOM 819 O O . SER A 1 105 ? -7.654 -19.357 -4.636 1.00 94.94 105 SER A O 1
ATOM 821 N N . PHE A 1 106 ? -7.147 -17.265 -3.998 1.00 96.25 106 PHE A N 1
ATOM 822 C CA . PHE A 1 106 ? -5.703 -17.443 -4.069 1.00 96.25 106 PHE A CA 1
ATOM 823 C C . PHE A 1 106 ? -5.139 -17.883 -2.708 1.00 96.25 106 PHE A C 1
ATOM 825 O O . PHE A 1 106 ? -5.450 -17.264 -1.676 1.00 96.25 106 PHE A O 1
ATOM 832 N N . PRO A 1 107 ? -4.309 -18.941 -2.680 1.00 96.50 107 PRO A N 1
ATOM 833 C CA . PRO A 1 107 ? -3.693 -19.440 -1.458 1.00 96.50 107 PRO A CA 1
ATOM 834 C C . PRO A 1 107 ? -2.659 -18.449 -0.903 1.00 96.50 107 PRO A C 1
ATOM 836 O O . PRO A 1 107 ? -2.210 -17.541 -1.594 1.00 96.50 107 PRO A O 1
ATOM 839 N N . GLY A 1 108 ? -2.308 -18.599 0.375 1.00 94.56 108 GLY A N 1
ATOM 840 C CA . GLY A 1 108 ? -1.319 -17.760 1.056 1.00 94.56 108 GLY A CA 1
ATOM 841 C C . GLY A 1 108 ? -1.530 -17.720 2.576 1.00 94.56 108 GLY A C 1
ATOM 842 O O . GLY A 1 108 ? -2.625 -18.068 3.048 1.00 94.56 108 GLY A O 1
ATOM 843 N N . PRO A 1 109 ? -0.522 -17.284 3.354 1.00 94.12 109 PRO A N 1
ATOM 844 C CA . PRO A 1 109 ? -0.615 -17.202 4.811 1.00 94.12 109 PRO A CA 1
ATOM 845 C C . PRO A 1 109 ? -1.759 -16.296 5.292 1.00 94.12 109 PRO A C 1
ATOM 847 O O . PRO A 1 109 ? -2.134 -15.327 4.634 1.00 94.12 109 PRO A O 1
ATOM 850 N N . LEU A 1 110 ? -2.304 -16.562 6.481 1.00 94.25 110 LEU A N 1
ATOM 851 C CA . LEU A 1 110 ? -3.403 -15.753 7.027 1.00 94.25 110 LEU A CA 1
ATOM 852 C C . LEU A 1 110 ? -2.982 -14.290 7.268 1.00 94.25 110 LEU A C 1
ATOM 854 O O . LEU A 1 110 ? -3.725 -13.371 6.925 1.00 94.25 110 LEU A O 1
ATOM 858 N N . GLY A 1 111 ? -1.773 -14.067 7.796 1.00 91.38 111 GLY A N 1
ATOM 859 C CA . GLY A 1 111 ? -1.271 -12.727 8.122 1.00 91.38 111 GLY A CA 1
ATOM 860 C C . GLY A 1 111 ? -1.250 -11.784 6.916 1.00 91.38 111 GLY A C 1
ATOM 861 O O . GLY A 1 111 ? -1.757 -10.666 7.003 1.00 91.38 111 GLY A O 1
ATOM 862 N N . VAL A 1 112 ? -0.775 -12.266 5.762 1.00 90.31 112 VAL A N 1
ATOM 863 C CA . VAL A 1 112 ? -0.731 -11.471 4.521 1.00 90.31 112 VAL A CA 1
ATOM 864 C C . VAL A 1 112 ? -2.119 -11.200 3.939 1.00 90.31 112 VAL A C 1
ATOM 866 O O . VAL A 1 112 ? -2.322 -10.170 3.303 1.00 90.31 112 VAL A O 1
ATOM 869 N N . LYS A 1 113 ? -3.104 -12.076 4.182 1.00 93.69 113 LYS A N 1
ATOM 870 C CA . LYS A 1 113 ? -4.500 -11.846 3.769 1.00 93.69 113 LYS A CA 1
ATOM 871 C C . LYS A 1 113 ? -5.141 -10.715 4.573 1.00 93.69 113 LYS A C 1
ATOM 873 O O . LYS A 1 113 ? -5.956 -9.972 4.027 1.00 93.69 113 LYS A O 1
ATOM 878 N N . ILE A 1 114 ? -4.774 -10.586 5.850 1.00 91.12 114 ILE A N 1
ATOM 879 C CA . ILE A 1 114 ? -5.353 -9.610 6.779 1.00 91.12 114 ILE A CA 1
ATOM 880 C C . ILE A 1 114 ? -4.675 -8.247 6.646 1.00 91.12 114 ILE A C 1
ATOM 882 O O . ILE A 1 114 ? -5.381 -7.245 6.522 1.00 91.12 114 ILE A O 1
ATOM 886 N N . SER A 1 115 ? -3.339 -8.175 6.650 1.00 86.62 115 SER A N 1
ATOM 887 C CA . SER A 1 115 ? -2.623 -6.896 6.733 1.00 86.62 115 SER A CA 1
ATOM 888 C C . SER A 1 115 ? -1.245 -6.888 6.064 1.00 86.62 115 SER A C 1
ATOM 890 O O . SER A 1 115 ? -0.534 -7.890 6.035 1.00 86.62 115 SER A O 1
ATOM 892 N N . LYS A 1 116 ? -0.838 -5.701 5.594 1.00 83.44 116 LYS A N 1
ATOM 893 C CA . LYS A 1 116 ? 0.514 -5.411 5.091 1.00 83.44 116 LYS A CA 1
ATOM 894 C C . LYS A 1 116 ? 1.573 -5.311 6.190 1.00 83.44 116 LYS A C 1
ATOM 896 O O . LYS A 1 116 ? 2.755 -5.493 5.906 1.00 83.44 116 LYS A O 1
ATOM 901 N N . PHE A 1 117 ? 1.174 -5.100 7.445 1.00 81.88 117 PHE A N 1
ATOM 902 C CA . PHE A 1 117 ? 2.121 -5.109 8.565 1.00 81.88 117 PHE A CA 1
ATOM 903 C C . PHE A 1 117 ? 2.819 -6.463 8.716 1.00 81.88 117 PHE A C 1
ATOM 905 O O . PHE A 1 117 ? 3.990 -6.507 9.073 1.00 81.88 117 PHE A O 1
ATOM 912 N N . TRP A 1 118 ? 2.148 -7.563 8.359 1.00 84.69 118 TRP A N 1
ATOM 913 C CA . TRP A 1 118 ? 2.771 -8.885 8.351 1.00 84.69 118 TRP A CA 1
ATOM 914 C C . TRP A 1 118 ? 3.896 -8.984 7.316 1.00 84.69 118 TRP A C 1
ATOM 916 O O . TRP A 1 118 ? 4.991 -9.437 7.633 1.00 84.69 118 TRP A O 1
ATOM 926 N N . THR A 1 119 ? 3.654 -8.530 6.081 1.00 82.94 119 THR A N 1
ATOM 927 C CA . THR A 1 119 ? 4.700 -8.491 5.048 1.00 82.94 119 THR A CA 1
ATOM 928 C C . THR A 1 119 ? 5.844 -7.560 5.426 1.00 82.94 119 THR A C 1
ATOM 930 O O . THR A 1 119 ? 6.996 -7.926 5.230 1.00 82.94 119 THR A O 1
ATOM 933 N N . ALA A 1 120 ? 5.547 -6.399 6.018 1.00 78.44 120 ALA A N 1
ATOM 934 C CA . ALA A 1 120 ? 6.569 -5.468 6.489 1.00 78.44 120 ALA A CA 1
ATOM 935 C C . ALA A 1 120 ? 7.432 -6.089 7.599 1.00 78.44 120 ALA A C 1
ATOM 937 O O . ALA A 1 120 ? 8.652 -5.982 7.559 1.00 78.44 120 ALA A O 1
ATOM 938 N N . TYR A 1 121 ? 6.811 -6.804 8.540 1.00 82.62 121 TYR A N 1
ATOM 939 C CA . TYR A 1 121 ? 7.510 -7.562 9.577 1.00 82.62 121 TYR A CA 1
ATOM 940 C C . TYR A 1 121 ? 8.407 -8.667 8.996 1.00 82.62 121 TYR A C 1
ATOM 942 O O . TYR A 1 121 ? 9.560 -8.810 9.399 1.00 82.62 121 TYR A O 1
ATOM 950 N N . LEU A 1 122 ? 7.908 -9.440 8.023 1.00 79.81 122 LEU A N 1
ATOM 951 C CA . LEU A 1 122 ? 8.717 -10.459 7.346 1.00 79.81 122 LEU A CA 1
ATOM 952 C C . LEU A 1 122 ? 9.902 -9.838 6.596 1.00 79.81 122 LEU A C 1
ATOM 954 O O . LEU A 1 122 ? 11.009 -10.371 6.646 1.00 79.81 122 LEU A O 1
ATOM 958 N N . ALA A 1 123 ? 9.681 -8.703 5.933 1.00 76.44 123 ALA A N 1
ATOM 959 C CA . ALA A 1 123 ? 10.725 -7.980 5.223 1.00 76.44 123 ALA A CA 1
ATOM 960 C C . ALA A 1 123 ? 11.775 -7.392 6.181 1.00 76.44 123 ALA A C 1
ATOM 962 O O . ALA A 1 123 ? 12.965 -7.487 5.895 1.00 76.44 123 ALA A O 1
ATOM 963 N N . SER A 1 124 ? 11.377 -6.844 7.334 1.00 75.69 124 SER A N 1
ATOM 964 C CA . SER A 1 124 ? 12.303 -6.178 8.260 1.00 75.69 124 SER A CA 1
ATOM 965 C C . SER A 1 124 ? 13.211 -7.138 9.024 1.00 75.69 124 SER A C 1
ATOM 967 O O . SER A 1 124 ? 14.310 -6.754 9.413 1.00 75.69 124 SER A O 1
ATOM 969 N N . ARG A 1 125 ? 12.792 -8.394 9.224 1.00 69.12 125 ARG A N 1
ATOM 970 C CA . ARG A 1 125 ? 13.526 -9.335 10.079 1.00 69.12 125 ARG A CA 1
ATOM 971 C C . ARG A 1 125 ? 14.936 -9.655 9.575 1.00 69.12 125 ARG A C 1
ATOM 973 O O . ARG A 1 125 ? 15.820 -9.848 10.395 1.00 69.12 125 ARG A O 1
ATOM 980 N N . ASN A 1 126 ? 15.120 -9.738 8.253 1.00 67.06 126 ASN A N 1
ATOM 981 C CA . ASN A 1 126 ? 16.405 -10.066 7.616 1.00 67.06 126 ASN A CA 1
ATOM 982 C C . ASN A 1 126 ? 16.622 -9.372 6.253 1.00 67.06 126 ASN A C 1
ATOM 984 O O . ASN A 1 126 ? 17.577 -9.709 5.561 1.00 67.06 126 ASN A O 1
ATOM 988 N N . ILE A 1 127 ? 15.724 -8.474 5.810 1.00 68.38 127 ILE A N 1
ATOM 989 C CA . ILE A 1 127 ? 15.776 -7.775 4.499 1.00 68.38 127 ILE A CA 1
ATOM 990 C C . ILE A 1 127 ? 15.825 -8.756 3.300 1.00 68.38 127 ILE A C 1
ATOM 992 O O . ILE A 1 127 ? 16.119 -8.411 2.163 1.00 68.38 127 ILE A O 1
ATOM 996 N N . GLN A 1 128 ? 15.473 -10.024 3.527 1.00 78.38 128 GLN A N 1
ATOM 997 C CA . GLN A 1 128 ? 15.509 -11.099 2.531 1.00 78.38 128 GLN A CA 1
ATOM 998 C C . GLN A 1 128 ? 14.097 -11.560 2.162 1.00 78.38 128 GLN A C 1
ATOM 1000 O O . GLN A 1 128 ? 13.811 -12.755 2.126 1.00 78.38 128 GLN A O 1
ATOM 1005 N N . TYR A 1 129 ? 13.198 -10.615 1.873 1.00 83.88 129 TYR A N 1
ATOM 1006 C CA . TYR A 1 129 ? 11.800 -10.925 1.551 1.00 83.88 129 TYR A CA 1
ATOM 1007 C C . TYR A 1 129 ? 11.655 -11.883 0.354 1.00 83.88 129 TYR A C 1
ATOM 1009 O O . TYR A 1 129 ? 10.756 -12.718 0.347 1.00 83.88 129 TYR A O 1
ATOM 1017 N N . TYR A 1 130 ? 12.586 -11.856 -0.608 1.00 86.50 130 TYR A N 1
ATOM 1018 C CA . TYR A 1 130 ? 12.589 -12.796 -1.735 1.00 86.50 130 TYR A CA 1
ATOM 1019 C C . TYR A 1 130 ? 12.683 -14.271 -1.299 1.00 86.50 130 TYR A C 1
ATOM 1021 O O . TYR A 1 130 ? 12.102 -15.127 -1.956 1.00 86.50 130 TYR A O 1
ATOM 1029 N N . LYS A 1 131 ? 13.349 -14.580 -0.174 1.00 90.56 131 LYS A N 1
ATOM 1030 C CA . LYS A 1 131 ? 13.401 -15.948 0.375 1.00 90.56 131 LYS A CA 1
ATOM 1031 C C . LYS A 1 131 ? 12.063 -16.370 0.970 1.00 90.56 131 LYS A C 1
ATOM 1033 O O . LYS A 1 131 ? 11.697 -17.536 0.899 1.00 90.56 131 LYS A O 1
ATOM 1038 N N . GLU A 1 132 ? 11.325 -15.434 1.562 1.00 90.81 132 GLU A N 1
ATOM 1039 C CA . GLU A 1 132 ? 9.960 -15.699 2.027 1.00 90.81 132 GLU A CA 1
ATOM 1040 C C . GLU A 1 132 ? 9.009 -15.897 0.841 1.00 90.81 132 GLU A C 1
ATOM 1042 O O . GLU A 1 132 ? 8.160 -16.783 0.881 1.00 90.81 132 GLU A O 1
ATOM 1047 N N . LEU A 1 133 ? 9.197 -15.149 -0.251 1.00 92.50 133 LEU A N 1
ATOM 1048 C CA . LEU A 1 133 ? 8.469 -15.374 -1.502 1.00 92.50 133 LEU A CA 1
ATOM 1049 C C . LEU A 1 133 ? 8.779 -16.746 -2.119 1.00 92.50 133 LEU A C 1
ATOM 1051 O O . LEU A 1 133 ? 7.855 -17.416 -2.564 1.00 92.50 133 LEU A O 1
ATOM 1055 N N . ASP A 1 134 ? 10.034 -17.195 -2.088 1.00 94.69 134 ASP A N 1
ATOM 1056 C CA . ASP A 1 134 ? 10.431 -18.536 -2.544 1.00 94.69 134 ASP A CA 1
ATOM 1057 C C . ASP A 1 134 ? 9.793 -19.654 -1.692 1.00 94.69 134 ASP A C 1
ATOM 1059 O O . ASP A 1 134 ? 9.227 -20.623 -2.208 1.00 94.69 134 ASP A O 1
ATOM 1063 N N . LYS A 1 135 ? 9.743 -19.472 -0.365 1.00 94.81 135 LYS A N 1
ATOM 1064 C CA . LYS A 1 135 ? 8.975 -20.357 0.534 1.00 94.81 135 LYS A CA 1
ATOM 1065 C C . LYS A 1 135 ? 7.485 -20.359 0.198 1.00 94.81 135 LYS A C 1
ATOM 1067 O O . LYS A 1 135 ? 6.825 -21.395 0.259 1.00 94.81 135 LYS A O 1
ATOM 1072 N N . PHE A 1 136 ? 6.927 -19.201 -0.136 1.00 95.56 136 PHE A N 1
ATOM 1073 C CA . PHE A 1 136 ? 5.526 -19.100 -0.524 1.00 95.56 136 PHE A CA 1
ATOM 1074 C C . PHE A 1 136 ? 5.256 -19.803 -1.850 1.00 95.56 136 PHE A C 1
ATOM 1076 O O . PHE A 1 136 ? 4.266 -20.526 -1.936 1.00 95.56 136 PHE A O 1
ATOM 1083 N N . HIS A 1 137 ? 6.134 -19.650 -2.840 1.00 96.94 137 HIS A N 1
ATOM 1084 C CA . HIS 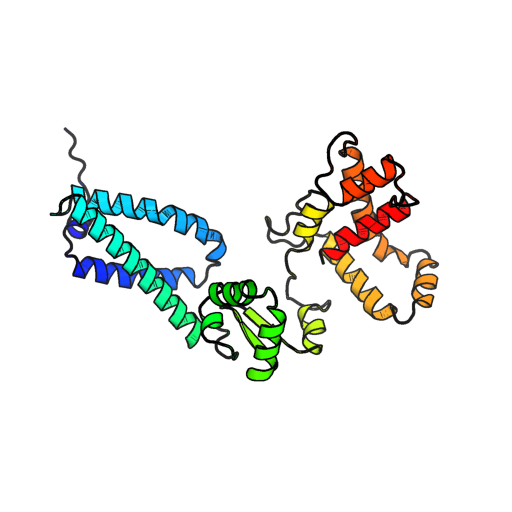A 1 137 ? 6.040 -20.355 -4.116 1.00 96.94 137 HIS A CA 1
ATOM 1085 C C . HIS A 1 137 ? 6.090 -21.870 -3.917 1.00 96.94 137 HIS A C 1
ATOM 1087 O O . HIS A 1 137 ? 5.188 -22.575 -4.364 1.00 96.94 137 HIS A O 1
ATOM 1093 N N . SER A 1 138 ? 7.073 -22.364 -3.163 1.00 97.19 138 SER A N 1
ATOM 1094 C CA . SER A 1 138 ? 7.214 -23.799 -2.877 1.00 97.19 138 SER A CA 1
ATOM 1095 C C . SER A 1 138 ? 6.044 -24.382 -2.072 1.00 97.19 138 SER A C 1
ATOM 1097 O O . SER A 1 138 ? 5.697 -25.544 -2.264 1.00 97.19 138 SER A O 1
ATOM 1099 N N . THR A 1 139 ? 5.396 -23.590 -1.210 1.00 96.81 139 THR A N 1
ATOM 1100 C CA . THR A 1 139 ? 4.278 -24.057 -0.364 1.00 96.81 139 THR A CA 1
ATOM 1101 C C . THR A 1 139 ? 2.909 -23.942 -1.041 1.00 96.81 139 THR A C 1
ATOM 1103 O O . THR A 1 139 ? 2.066 -24.823 -0.890 1.00 96.81 139 THR A O 1
ATOM 1106 N N . TYR A 1 140 ? 2.644 -22.834 -1.738 1.00 96.69 140 TYR A N 1
ATOM 1107 C CA . TYR A 1 140 ? 1.309 -22.474 -2.235 1.00 96.69 140 TYR A CA 1
ATOM 1108 C C . TYR A 1 140 ? 1.190 -22.519 -3.766 1.00 96.69 140 TYR A C 1
ATOM 1110 O O . TYR A 1 140 ? 0.081 -22.399 -4.289 1.00 96.69 140 TYR A O 1
ATOM 1118 N N . GLY A 1 141 ? 2.300 -22.709 -4.482 1.00 96.06 141 GLY A N 1
ATOM 1119 C CA . GLY A 1 141 ? 2.349 -22.796 -5.937 1.00 96.06 141 GLY A CA 1
ATOM 1120 C C . GLY A 1 141 ? 2.490 -21.443 -6.635 1.00 96.06 141 GLY A C 1
ATOM 1121 O O . GLY A 1 141 ? 2.879 -20.439 -6.045 1.00 96.06 141 GLY A O 1
ATOM 1122 N N . ASP A 1 142 ? 2.187 -21.424 -7.932 1.00 96.25 142 ASP A N 1
ATOM 1123 C CA . ASP A 1 142 ? 2.557 -20.326 -8.836 1.00 96.25 142 ASP A CA 1
ATOM 1124 C C . ASP A 1 142 ? 1.796 -19.007 -8.616 1.00 96.25 142 ASP A C 1
ATOM 1126 O O . ASP A 1 142 ? 2.258 -17.957 -9.057 1.00 96.25 142 ASP A O 1
ATOM 1130 N N . PHE A 1 143 ? 0.626 -19.042 -7.974 1.00 96.50 143 PHE A N 1
ATOM 1131 C CA . PHE A 1 143 ? -0.216 -17.867 -7.733 1.00 96.50 143 PHE A CA 1
ATOM 1132 C C . PHE A 1 143 ? -0.481 -17.735 -6.241 1.00 96.50 143 PHE A C 1
ATOM 1134 O O . PHE A 1 143 ? -1.317 -18.454 -5.691 1.00 96.50 143 PHE A O 1
ATOM 1141 N N . VAL A 1 144 ? 0.200 -16.797 -5.587 1.00 97.06 144 VAL A N 1
ATOM 1142 C CA . VAL A 1 144 ? 0.129 -16.659 -4.131 1.00 97.06 144 VAL A CA 1
ATOM 1143 C C . VAL A 1 144 ? -0.335 -15.272 -3.746 1.00 97.06 144 VAL A C 1
ATOM 1145 O O . VAL A 1 144 ? 0.187 -14.262 -4.207 1.00 97.06 144 VAL A O 1
ATOM 1148 N N . ARG A 1 145 ? -1.309 -15.208 -2.845 1.00 96.19 145 ARG A N 1
ATOM 1149 C CA . ARG A 1 145 ? -1.720 -13.966 -2.207 1.00 96.19 145 ARG A CA 1
ATOM 1150 C C . ARG A 1 145 ? -0.665 -13.543 -1.192 1.00 96.19 145 ARG A C 1
ATOM 1152 O O . ARG A 1 145 ? -0.506 -14.188 -0.159 1.00 96.19 145 ARG A O 1
ATOM 1159 N N . THR A 1 146 ? 0.009 -12.437 -1.475 1.00 93.75 146 THR A N 1
ATOM 1160 C CA . THR A 1 146 ? 1.097 -11.858 -0.666 1.00 93.75 146 THR A CA 1
ATOM 1161 C C . THR A 1 146 ? 0.689 -10.557 0.020 1.00 93.75 146 THR A C 1
ATOM 1163 O O . THR A 1 146 ? 1.454 -9.984 0.786 1.00 93.75 146 THR A O 1
ATOM 1166 N N . GLY A 1 147 ? -0.548 -10.100 -0.173 1.00 91.31 147 GLY A N 1
ATOM 1167 C CA . GLY A 1 147 ? -1.107 -8.986 0.581 1.00 91.31 147 GLY A CA 1
ATOM 1168 C C . GLY A 1 147 ? -2.635 -8.990 0.615 1.00 91.31 147 GLY A C 1
ATOM 1169 O O . GLY A 1 147 ? -3.289 -9.806 -0.047 1.00 91.31 147 GLY A O 1
ATOM 1170 N N . PRO A 1 148 ? -3.249 -8.037 1.340 1.00 89.38 148 PRO A N 1
ATOM 1171 C CA . PRO A 1 148 ? -4.702 -7.937 1.418 1.00 89.38 148 PRO A CA 1
ATOM 1172 C C . PRO A 1 148 ? -5.357 -7.766 0.046 1.00 89.38 148 PRO A C 1
ATOM 1174 O O . PRO A 1 148 ? -6.421 -8.334 -0.195 1.00 89.38 148 PRO A O 1
ATOM 1177 N N . ARG A 1 149 ? -4.695 -7.034 -0.855 1.00 89.44 149 ARG A N 1
ATOM 1178 C CA . ARG A 1 149 ? -5.131 -6.734 -2.225 1.00 89.44 149 ARG A CA 1
ATOM 1179 C C . ARG A 1 149 ? -4.053 -7.067 -3.271 1.00 89.44 149 ARG A C 1
ATOM 1181 O O . ARG A 1 149 ? -4.069 -6.505 -4.354 1.00 89.44 149 ARG A O 1
ATOM 1188 N N . GLU A 1 150 ? -3.117 -7.962 -2.949 1.00 89.75 150 GLU A N 1
ATOM 1189 C CA . GLU A 1 150 ? -1.968 -8.279 -3.812 1.00 89.75 150 GLU A CA 1
ATOM 1190 C C . GLU A 1 150 ? -1.827 -9.783 -4.040 1.00 89.75 150 GLU A C 1
ATOM 1192 O O . GLU A 1 150 ? -2.025 -10.585 -3.121 1.00 89.75 150 GLU A O 1
ATOM 1197 N N . ILE A 1 151 ? -1.461 -10.143 -5.270 1.00 93.69 151 ILE A N 1
ATOM 1198 C CA . ILE A 1 151 ? -1.120 -11.500 -5.686 1.00 93.69 151 ILE A CA 1
ATOM 1199 C C . ILE A 1 151 ? 0.242 -11.445 -6.376 1.00 93.69 151 ILE A C 1
ATOM 1201 O O . ILE A 1 151 ? 0.439 -10.657 -7.299 1.00 93.69 151 ILE A O 1
ATOM 1205 N N . THR A 1 152 ? 1.154 -12.310 -5.955 1.00 93.44 152 THR A N 1
ATOM 1206 C CA . THR A 1 152 ? 2.435 -12.552 -6.614 1.00 93.44 152 THR A CA 1
ATOM 1207 C C . THR A 1 152 ? 2.311 -13.777 -7.516 1.00 93.44 152 THR A C 1
ATOM 1209 O O . THR A 1 152 ? 1.706 -14.783 -7.136 1.00 93.44 152 THR A O 1
ATOM 1212 N N . ILE A 1 153 ? 2.862 -13.674 -8.727 1.00 95.25 153 ILE A N 1
ATOM 1213 C CA . ILE A 1 153 ? 2.783 -14.709 -9.759 1.00 95.25 153 ILE A CA 1
ATOM 1214 C C . ILE A 1 153 ? 4.200 -15.159 -10.111 1.00 95.25 153 ILE A C 1
ATOM 1216 O O . ILE A 1 153 ? 4.999 -14.363 -10.597 1.00 95.25 153 ILE A O 1
ATOM 1220 N N . PHE A 1 154 ? 4.494 -16.440 -9.911 1.00 94.62 154 PHE A N 1
ATOM 1221 C CA . PHE A 1 154 ? 5.823 -17.039 -10.086 1.00 94.62 154 PHE A CA 1
ATOM 1222 C C . PHE A 1 154 ? 6.008 -17.692 -11.467 1.00 94.62 154 PHE A C 1
ATOM 1224 O O . PHE A 1 154 ? 6.713 -18.685 -11.619 1.00 94.62 154 PHE A O 1
ATOM 1231 N N . ARG A 1 155 ? 5.362 -17.144 -12.505 1.00 93.62 155 ARG A N 1
ATOM 1232 C CA . ARG A 1 155 ? 5.439 -17.658 -13.882 1.00 93.62 155 ARG A CA 1
ATOM 1233 C C . ARG A 1 155 ? 6.106 -16.672 -14.820 1.00 93.62 155 ARG A C 1
ATOM 1235 O O . ARG A 1 155 ? 5.626 -15.552 -14.979 1.00 93.62 155 ARG A O 1
ATOM 1242 N N . ALA A 1 156 ? 7.106 -17.143 -15.562 1.00 90.00 156 ALA A N 1
ATOM 1243 C CA . ALA A 1 156 ? 7.746 -16.360 -16.619 1.00 90.00 156 ALA A CA 1
ATOM 1244 C C . ALA A 1 156 ? 6.739 -15.880 -17.685 1.00 90.00 156 ALA A C 1
ATOM 1246 O O . ALA A 1 156 ? 6.810 -14.742 -18.139 1.00 90.00 156 ALA A O 1
ATOM 1247 N N . SER A 1 157 ? 5.735 -16.699 -18.023 1.00 91.44 157 SER A N 1
ATOM 1248 C CA . SER A 1 157 ? 4.691 -16.332 -18.993 1.00 91.44 157 SER A CA 1
ATOM 1249 C C . SER A 1 157 ? 3.805 -15.164 -18.538 1.00 91.44 157 SER A C 1
ATOM 1251 O O . SER A 1 157 ? 3.186 -14.498 -19.365 1.00 91.44 157 SER A O 1
ATOM 1253 N N . ALA A 1 158 ? 3.723 -14.896 -17.230 1.00 89.38 158 ALA A N 1
ATOM 1254 C CA . ALA A 1 158 ? 2.955 -13.770 -16.710 1.00 89.38 158 ALA A CA 1
ATOM 1255 C C . ALA A 1 158 ? 3.633 -12.428 -17.017 1.00 89.38 158 ALA A C 1
ATOM 1257 O O . ALA A 1 158 ? 2.938 -11.425 -17.155 1.00 89.38 158 ALA A O 1
ATOM 1258 N N . VAL A 1 159 ? 4.960 -12.407 -17.191 1.00 82.81 159 VAL A N 1
ATOM 1259 C CA . VAL A 1 159 ? 5.720 -11.181 -17.472 1.00 82.81 159 VAL A CA 1
ATOM 1260 C C . VAL A 1 159 ? 5.226 -10.527 -18.758 1.00 82.81 159 VAL A C 1
ATOM 1262 O O . VAL A 1 159 ? 4.874 -9.354 -18.744 1.00 82.81 159 VAL A O 1
ATOM 1265 N N . SER A 1 160 ? 5.100 -11.282 -19.851 1.00 79.88 160 SER A N 1
ATOM 1266 C CA . SER A 1 160 ? 4.583 -10.748 -21.118 1.00 79.88 160 SER A CA 1
ATOM 1267 C C . SER A 1 160 ? 3.097 -10.390 -21.057 1.00 79.88 160 SER A C 1
ATOM 1269 O O . SER A 1 160 ? 2.641 -9.539 -21.809 1.00 79.88 160 SER A O 1
ATOM 1271 N N . THR A 1 161 ? 2.330 -11.000 -20.156 1.00 85.88 161 THR A N 1
ATOM 1272 C CA . THR A 1 161 ? 0.897 -10.711 -20.007 1.00 85.88 161 THR A CA 1
ATOM 1273 C C . THR A 1 161 ? 0.666 -9.427 -19.206 1.00 85.88 161 THR A C 1
ATOM 1275 O O . THR A 1 161 ? -0.207 -8.637 -19.551 1.00 85.88 161 THR A O 1
ATOM 1278 N N . ILE A 1 162 ? 1.460 -9.205 -18.154 1.00 82.12 162 ILE A N 1
ATOM 1279 C CA . ILE A 1 162 ? 1.333 -8.071 -17.224 1.00 82.12 162 ILE A CA 1
ATOM 1280 C C . ILE A 1 162 ? 2.121 -6.857 -17.715 1.00 82.12 162 ILE A C 1
ATOM 1282 O O . ILE A 1 162 ? 1.620 -5.740 -17.636 1.00 82.12 162 ILE A O 1
ATOM 1286 N N . TYR A 1 163 ? 3.326 -7.069 -18.241 1.00 73.56 163 TYR A N 1
ATOM 1287 C CA . TYR A 1 163 ? 4.232 -6.011 -18.696 1.00 73.56 163 TYR A CA 1
ATOM 1288 C C . TYR A 1 163 ? 4.349 -5.920 -20.220 1.00 73.56 163 TYR A C 1
ATOM 1290 O O . TYR A 1 163 ? 5.089 -5.078 -20.731 1.00 73.56 163 TYR A O 1
ATOM 1298 N N . GLY A 1 164 ? 3.662 -6.790 -20.965 1.00 71.69 164 GLY A N 1
ATOM 1299 C CA . GLY A 1 164 ? 3.697 -6.735 -22.420 1.00 71.69 164 GLY A CA 1
ATOM 1300 C C . GLY A 1 164 ? 2.990 -5.503 -22.985 1.00 71.69 164 GLY A C 1
ATOM 1301 O O . GLY A 1 164 ? 2.160 -4.889 -22.314 1.00 71.69 164 GLY A O 1
ATOM 1302 N N . PRO A 1 165 ? 3.251 -5.164 -24.258 1.00 61.50 165 PRO A N 1
ATOM 1303 C CA . PRO A 1 165 ? 2.767 -3.925 -24.875 1.00 61.50 165 PRO A CA 1
ATOM 1304 C C . PRO A 1 165 ? 1.241 -3.812 -24.968 1.00 61.50 165 PRO A C 1
ATOM 1306 O O . PRO A 1 165 ? 0.713 -2.724 -25.157 1.00 61.50 165 PRO A O 1
ATOM 1309 N N . THR A 1 166 ? 0.536 -4.941 -24.904 1.00 74.50 166 THR A N 1
ATOM 1310 C CA . THR A 1 166 ? -0.930 -5.018 -24.974 1.00 74.50 166 THR A CA 1
ATOM 1311 C C . THR A 1 166 ? -1.582 -5.122 -23.595 1.00 74.50 166 THR A C 1
ATOM 1313 O O . THR A 1 166 ? -2.791 -5.340 -23.508 1.00 74.50 166 THR A O 1
ATOM 1316 N N . SER A 1 167 ? -0.797 -5.040 -22.518 1.00 75.62 167 SER A N 1
ATOM 1317 C CA . SER A 1 167 ? -1.310 -5.126 -21.156 1.00 75.62 167 SER A CA 1
ATOM 1318 C C . SER A 1 167 ? -2.177 -3.914 -20.819 1.00 75.62 167 SER A C 1
ATOM 1320 O O . SER A 1 167 ? -1.873 -2.785 -21.192 1.00 75.62 167 SER A O 1
ATOM 1322 N N . LYS A 1 168 ? -3.262 -4.159 -20.080 1.00 74.00 168 LYS A N 1
ATOM 1323 C CA . LYS A 1 168 ? -4.103 -3.106 -19.488 1.00 74.00 168 LYS A CA 1
ATOM 1324 C C . LYS A 1 168 ? -3.626 -2.699 -18.091 1.00 74.00 168 LYS A C 1
ATOM 1326 O O . LYS A 1 168 ? -4.213 -1.807 -17.486 1.00 74.00 168 LYS A O 1
ATOM 1331 N N . CYS A 1 169 ? -2.631 -3.396 -17.541 1.00 69.12 169 CYS A N 1
ATOM 1332 C CA . CYS A 1 169 ? -2.072 -3.079 -16.237 1.00 69.12 169 CYS A CA 1
ATOM 1333 C C . CYS A 1 169 ? -1.211 -1.821 -16.360 1.00 69.12 169 CYS A C 1
ATOM 1335 O O . CYS A 1 169 ? -0.208 -1.826 -17.068 1.00 69.12 169 CYS A O 1
ATOM 1337 N N . VAL A 1 170 ? -1.601 -0.763 -15.652 1.00 66.19 170 VAL A N 1
ATOM 1338 C CA . VAL A 1 170 ? -0.769 0.433 -15.499 1.00 66.19 170 VAL A CA 1
ATOM 1339 C C . VAL A 1 170 ? 0.401 0.063 -14.589 1.00 66.19 170 VAL A C 1
ATOM 1341 O O . VAL A 1 170 ? 0.197 -0.517 -13.518 1.00 66.19 170 VAL A O 1
ATOM 1344 N N . LYS A 1 171 ? 1.628 0.317 -15.048 1.00 62.41 171 LYS A N 1
ATOM 1345 C CA . LYS A 1 171 ? 2.838 0.018 -14.277 1.00 62.41 171 LYS A CA 1
ATOM 1346 C C . LYS A 1 171 ? 3.002 1.048 -13.151 1.00 62.41 171 LYS A C 1
ATOM 1348 O O . LYS A 1 171 ? 2.426 2.130 -13.200 1.00 62.41 171 LYS A O 1
ATOM 1353 N N . SER A 1 172 ? 3.734 0.663 -12.106 1.00 60.59 172 SER A N 1
ATOM 1354 C CA . SER A 1 172 ? 4.025 1.517 -10.948 1.00 60.59 172 SER A CA 1
ATOM 1355 C C . SER A 1 172 ? 4.587 2.878 -11.373 1.00 60.59 172 SER A C 1
ATOM 1357 O O . SER A 1 172 ? 5.238 2.986 -12.408 1.00 60.59 172 SER A O 1
ATOM 1359 N N . THR A 1 173 ? 4.393 3.893 -10.533 1.00 64.75 173 THR A N 1
ATOM 1360 C CA . THR A 1 173 ? 4.749 5.315 -10.718 1.00 64.75 173 THR A CA 1
ATOM 1361 C C . THR A 1 173 ? 6.257 5.593 -10.711 1.00 64.75 173 THR A C 1
ATOM 1363 O O . THR A 1 173 ? 6.703 6.675 -10.340 1.00 64.75 173 THR A O 1
ATOM 1366 N N . CYS A 1 174 ? 7.065 4.611 -11.108 1.00 71.94 174 CYS A N 1
ATOM 1367 C CA . CYS A 1 174 ? 8.518 4.695 -11.153 1.00 71.94 174 CYS A CA 1
ATOM 1368 C C . CYS A 1 174 ? 9.000 5.818 -12.082 1.00 71.94 174 CYS A C 1
ATOM 1370 O O . CYS A 1 174 ? 10.093 6.330 -11.874 1.00 71.94 174 CYS A O 1
ATOM 1372 N N . PHE A 1 175 ? 8.180 6.248 -13.047 1.00 80.56 175 PHE A N 1
ATOM 1373 C CA . PHE A 1 175 ? 8.529 7.348 -13.940 1.00 80.56 175 PHE A CA 1
ATOM 1374 C C . PHE A 1 175 ? 8.588 8.686 -13.194 1.00 80.56 175 PHE A C 1
ATOM 1376 O O . PHE A 1 175 ? 9.556 9.419 -13.360 1.00 80.56 175 PHE A O 1
ATOM 1383 N N . ASP A 1 176 ? 7.625 8.964 -12.305 1.00 82.19 176 ASP A N 1
ATOM 1384 C CA . ASP A 1 176 ? 7.685 10.145 -11.428 1.00 82.19 176 ASP A CA 1
ATOM 1385 C C . ASP A 1 176 ? 8.845 10.041 -10.444 1.00 82.19 176 ASP A C 1
ATOM 1387 O O . ASP A 1 176 ? 9.574 11.008 -10.259 1.00 82.19 176 ASP A O 1
ATOM 1391 N N . VAL A 1 177 ? 9.069 8.853 -9.870 1.00 82.69 177 VAL A N 1
ATOM 1392 C CA . VAL A 1 177 ? 10.191 8.627 -8.944 1.00 82.69 177 VAL A CA 1
ATOM 1393 C C . VAL A 1 177 ? 11.528 8.910 -9.629 1.00 82.69 177 VAL A C 1
ATOM 1395 O O . VAL A 1 177 ? 12.396 9.542 -9.039 1.00 82.69 177 VAL A O 1
ATOM 1398 N N . MET A 1 178 ? 11.708 8.486 -10.881 1.00 86.19 178 MET A N 1
ATOM 1399 C CA . MET A 1 178 ? 12.937 8.772 -11.623 1.00 86.19 178 MET A CA 1
ATOM 1400 C C . MET A 1 178 ? 13.016 10.208 -12.138 1.00 86.19 178 MET A C 1
ATOM 1402 O O . MET A 1 178 ? 14.121 10.713 -12.309 1.00 86.19 178 MET A O 1
ATOM 1406 N N . GLY A 1 179 ? 11.889 10.893 -12.332 1.00 85.88 179 GLY A N 1
ATOM 1407 C CA . GLY A 1 179 ? 11.874 12.344 -12.521 1.00 85.88 179 GLY A CA 1
ATOM 1408 C C . GLY A 1 179 ? 12.362 13.088 -11.282 1.00 85.88 179 GLY A C 1
ATOM 1409 O O . GLY A 1 179 ? 13.223 13.962 -11.377 1.00 85.88 179 GLY A O 1
ATOM 1410 N N . GLU A 1 180 ? 11.874 12.698 -10.107 1.00 86.75 180 GLU A N 1
ATOM 1411 C CA . GLU A 1 180 ? 12.232 13.318 -8.834 1.00 86.75 180 GLU A CA 1
ATOM 1412 C C . GLU A 1 180 ? 13.696 13.036 -8.471 1.00 86.75 180 GLU A C 1
ATOM 1414 O O . GLU A 1 180 ? 14.468 13.963 -8.257 1.00 86.75 180 GLU A O 1
ATOM 1419 N N . VAL A 1 181 ? 14.126 11.773 -8.505 1.00 88.44 181 VAL A N 1
ATOM 1420 C CA . VAL A 1 181 ? 15.508 11.378 -8.174 1.00 88.44 181 VAL A CA 1
ATOM 1421 C C . VAL A 1 181 ? 16.506 11.795 -9.262 1.00 88.44 181 VAL A C 1
ATOM 1423 O O . VAL A 1 181 ? 17.660 12.118 -8.973 1.00 88.44 181 VAL A O 1
ATOM 1426 N N . GLY A 1 182 ? 16.091 11.752 -10.528 1.00 88.38 182 GLY A N 1
ATOM 1427 C CA . GLY A 1 182 ? 16.961 12.018 -11.668 1.00 88.38 182 GLY A CA 1
ATOM 1428 C C . GLY A 1 182 ? 17.123 13.499 -11.980 1.00 88.38 182 GLY A C 1
ATOM 1429 O O . GLY A 1 182 ? 18.234 13.943 -12.248 1.00 88.38 182 GLY A O 1
ATOM 1430 N N . PHE A 1 183 ? 16.026 14.257 -11.935 1.00 89.12 183 PHE A N 1
ATOM 1431 C CA . PHE A 1 183 ? 15.954 15.630 -12.443 1.00 89.12 183 PHE A CA 1
ATOM 1432 C C . PHE A 1 183 ? 15.427 16.632 -11.404 1.00 89.12 183 PHE A C 1
ATOM 1434 O O . PHE A 1 183 ? 15.370 17.832 -11.700 1.00 89.12 183 PHE A O 1
ATOM 1441 N N . SER A 1 184 ? 15.058 16.183 -10.196 1.00 87.94 184 SER A N 1
ATOM 1442 C CA . SER A 1 184 ? 14.294 16.968 -9.212 1.00 87.94 184 SER A CA 1
ATOM 1443 C C . SER A 1 184 ? 12.984 17.515 -9.790 1.00 87.94 184 SER A C 1
ATOM 1445 O O . SER A 1 184 ? 12.633 18.675 -9.568 1.00 87.94 184 SER A O 1
ATOM 1447 N N . LYS A 1 185 ? 12.276 16.703 -10.588 1.00 87.25 185 LYS A N 1
ATOM 1448 C CA . LYS A 1 185 ? 11.067 17.115 -11.312 1.00 87.25 185 LYS A CA 1
ATOM 1449 C C . LYS A 1 185 ? 9.944 16.088 -11.183 1.00 87.25 185 LYS A C 1
ATOM 1451 O O . LYS A 1 185 ? 10.118 14.930 -11.543 1.00 87.25 185 LYS A O 1
ATOM 1456 N N . ASP A 1 186 ? 8.770 16.541 -10.749 1.00 84.31 186 ASP A N 1
ATOM 1457 C CA . ASP A 1 186 ? 7.544 15.740 -10.806 1.00 84.31 186 ASP A CA 1
ATOM 1458 C C . ASP A 1 186 ? 6.959 15.775 -12.231 1.00 84.31 186 ASP A C 1
ATOM 1460 O O . ASP A 1 186 ? 6.706 16.851 -12.781 1.00 84.31 186 ASP A O 1
ATOM 1464 N N . PHE A 1 187 ? 6.745 14.601 -12.834 1.00 83.75 187 PHE A N 1
ATOM 1465 C CA . PHE A 1 187 ? 6.071 14.470 -14.132 1.00 83.75 187 PHE A CA 1
ATOM 1466 C C . PHE A 1 187 ? 4.543 14.379 -14.001 1.00 83.75 187 PHE A C 1
ATOM 1468 O O . PHE A 1 187 ? 3.835 14.387 -15.011 1.00 83.75 187 PHE A O 1
ATOM 1475 N N . GLY A 1 188 ? 4.023 14.352 -12.773 1.00 79.81 188 GLY A N 1
ATOM 1476 C CA . GLY A 1 188 ? 2.612 14.515 -12.458 1.00 79.81 188 GLY A CA 1
ATOM 1477 C C . GLY A 1 188 ? 1.761 13.266 -12.666 1.00 79.81 188 GLY A C 1
ATOM 1478 O O . GLY A 1 188 ? 0.532 13.367 -12.617 1.00 79.81 188 GLY A O 1
ATOM 1479 N N . ASN A 1 189 ? 2.357 12.087 -12.872 1.00 80.38 189 ASN A N 1
ATOM 1480 C CA . ASN A 1 189 ? 1.585 10.847 -13.021 1.00 80.38 189 ASN A CA 1
ATOM 1481 C C . ASN A 1 189 ? 0.820 10.506 -11.731 1.00 80.38 189 ASN A C 1
ATOM 1483 O O . ASN A 1 189 ? -0.323 10.051 -11.776 1.00 80.38 189 ASN A O 1
ATOM 1487 N N . LEU A 1 190 ? 1.433 10.765 -10.576 1.00 72.31 190 LEU A N 1
ATOM 1488 C CA . LEU A 1 190 ? 0.912 10.531 -9.233 1.00 72.31 190 LEU A CA 1
ATOM 1489 C C . LEU A 1 190 ? -0.169 11.534 -8.845 1.00 72.31 190 LEU A C 1
ATOM 1491 O O . LEU A 1 190 ? -1.178 11.157 -8.249 1.00 72.31 190 LEU A O 1
ATOM 1495 N N . THR A 1 191 ? 0.037 12.808 -9.175 1.00 72.06 191 THR A N 1
ATOM 1496 C CA . THR A 1 191 ? -0.872 13.895 -8.795 1.00 72.06 191 THR A CA 1
ATOM 1497 C C . THR A 1 191 ? -2.118 13.925 -9.675 1.00 72.06 191 THR A C 1
ATOM 1499 O O . THR A 1 191 ? -3.220 14.154 -9.174 1.00 72.06 191 THR A O 1
ATOM 1502 N N . THR A 1 192 ? -1.972 13.642 -10.972 1.00 75.56 192 THR A N 1
ATOM 1503 C CA . THR A 1 192 ? -3.086 13.668 -11.934 1.00 75.56 192 THR A CA 1
ATOM 1504 C C . THR A 1 192 ? -3.752 12.306 -12.132 1.00 75.56 192 THR A C 1
ATOM 1506 O O . THR A 1 192 ? -4.906 12.246 -12.556 1.00 75.56 192 THR A O 1
ATOM 1509 N N . GLY A 1 193 ? -3.051 11.205 -11.834 1.00 70.31 193 GLY A N 1
ATOM 1510 C CA . GLY A 1 193 ? -3.500 9.848 -12.153 1.00 70.31 193 GLY A CA 1
ATOM 1511 C C . GLY A 1 193 ? -3.502 9.533 -13.655 1.00 70.31 193 GLY A C 1
ATOM 1512 O O . GLY A 1 193 ? -4.103 8.538 -14.063 1.00 70.31 193 GLY A O 1
ATOM 1513 N N . ILE A 1 194 ? -2.877 10.380 -14.480 1.00 75.88 194 ILE A N 1
ATOM 1514 C CA . ILE A 1 194 ? -2.804 10.257 -15.940 1.00 75.88 194 ILE A CA 1
ATOM 1515 C C . ILE A 1 194 ? -1.357 9.947 -16.330 1.00 75.88 194 ILE A C 1
ATOM 1517 O O . ILE A 1 194 ? -0.438 10.613 -15.873 1.00 75.88 194 ILE A O 1
ATOM 1521 N N . GLU A 1 195 ? -1.160 8.949 -17.196 1.00 77.88 195 GLU A N 1
ATOM 1522 C CA . GLU A 1 195 ? 0.166 8.568 -17.700 1.00 77.88 195 GLU A CA 1
ATOM 1523 C C . GLU A 1 195 ? 0.761 9.654 -18.622 1.00 77.88 195 GLU A C 1
ATOM 1525 O O . GLU A 1 195 ? 0.120 10.101 -19.579 1.00 77.88 195 GLU A O 1
ATOM 1530 N N . HIS A 1 196 ? 2.007 10.042 -18.350 1.00 82.19 196 HIS A N 1
ATOM 1531 C CA . HIS A 1 196 ? 2.770 11.060 -19.057 1.00 82.19 196 HIS A CA 1
ATOM 1532 C C . HIS A 1 196 ? 2.983 10.644 -20.513 1.00 82.19 196 HIS A C 1
ATOM 1534 O O . HIS A 1 196 ? 3.304 9.492 -20.818 1.00 82.19 196 HIS A O 1
ATOM 1540 N N . SER A 1 197 ? 2.849 11.596 -21.438 1.00 82.12 197 SER A N 1
ATOM 1541 C CA . SER A 1 197 ? 2.899 11.334 -22.883 1.00 82.12 197 SER A CA 1
ATOM 1542 C C . SER A 1 197 ? 4.189 10.637 -23.324 1.00 82.12 197 SER A C 1
ATOM 1544 O O . SER A 1 197 ? 4.125 9.772 -24.195 1.00 82.12 197 SER A O 1
ATOM 1546 N N . ALA A 1 198 ? 5.321 10.938 -22.676 1.00 79.62 198 ALA A N 1
ATOM 1547 C CA . ALA A 1 198 ? 6.628 10.330 -22.947 1.00 79.62 198 ALA A CA 1
ATOM 1548 C C . ALA A 1 198 ? 6.709 8.817 -22.651 1.00 79.62 198 ALA A C 1
ATOM 1550 O O . ALA A 1 198 ? 7.558 8.128 -23.216 1.00 79.62 198 ALA A O 1
ATOM 1551 N N . ILE A 1 199 ? 5.812 8.257 -21.833 1.00 78.38 199 ILE A N 1
ATOM 1552 C CA . ILE A 1 199 ? 5.819 6.821 -21.505 1.00 78.38 199 ILE A CA 1
ATOM 1553 C C . ILE A 1 199 ? 5.383 5.975 -22.715 1.00 78.38 199 ILE A C 1
ATOM 1555 O O . ILE A 1 199 ? 5.941 4.905 -22.970 1.00 78.38 199 ILE A O 1
ATOM 1559 N N . LYS A 1 200 ? 4.443 6.474 -23.529 1.00 77.50 200 LYS A N 1
ATOM 1560 C CA . LYS A 1 200 ? 3.951 5.784 -24.736 1.00 77.50 200 LYS A CA 1
ATOM 1561 C C . LYS A 1 200 ? 5.044 5.497 -25.774 1.00 77.50 200 LYS A C 1
ATOM 1563 O O . LYS A 1 200 ? 5.154 4.340 -26.195 1.00 77.50 200 LYS A O 1
ATOM 1568 N N . PRO A 1 201 ? 5.862 6.474 -26.206 1.00 75.56 201 PRO A N 1
ATOM 1569 C CA . PRO A 1 201 ? 6.927 6.190 -27.148 1.00 75.56 201 PRO A CA 1
ATOM 1570 C C . PRO A 1 201 ? 8.006 5.311 -26.501 1.00 75.56 201 PRO A C 1
ATOM 1572 O O . PRO A 1 201 ? 8.440 4.353 -27.140 1.00 75.56 201 PRO A O 1
ATOM 1575 N N . ILE A 1 202 ? 8.345 5.490 -25.212 1.00 76.38 202 ILE A N 1
ATOM 1576 C CA . ILE A 1 202 ? 9.236 4.564 -24.476 1.00 76.38 202 ILE A CA 1
ATOM 1577 C C . ILE A 1 202 ? 8.711 3.118 -24.570 1.00 76.38 202 ILE A C 1
ATOM 1579 O O . ILE A 1 202 ? 9.466 2.174 -24.837 1.00 76.38 202 ILE A O 1
ATOM 1583 N N . HIS A 1 203 ? 7.399 2.917 -24.411 1.00 73.81 203 HIS A N 1
ATOM 1584 C CA . HIS A 1 203 ? 6.737 1.625 -24.590 1.00 73.81 203 HIS A CA 1
ATOM 1585 C C . HIS A 1 203 ? 6.931 1.037 -25.989 1.00 73.81 203 HIS A C 1
ATOM 1587 O O . HIS A 1 203 ? 7.313 -0.135 -26.096 1.00 73.81 203 HIS A O 1
ATOM 1593 N N . ALA A 1 204 ? 6.752 1.845 -27.032 1.00 72.44 204 ALA A N 1
ATOM 1594 C CA . ALA A 1 204 ? 7.000 1.443 -28.413 1.00 72.44 204 ALA A CA 1
ATOM 1595 C C . ALA A 1 204 ? 8.475 1.073 -28.656 1.00 72.44 204 ALA A C 1
ATOM 1597 O O . ALA A 1 204 ? 8.755 0.042 -29.267 1.00 72.44 204 ALA A O 1
ATOM 1598 N N . HIS A 1 205 ? 9.411 1.843 -28.102 1.00 71.38 205 HIS A N 1
ATOM 1599 C CA . HIS A 1 205 ? 10.848 1.619 -28.235 1.00 71.38 205 HIS A CA 1
ATOM 1600 C C . HIS A 1 205 ? 11.296 0.258 -27.698 1.00 71.38 205 HIS A C 1
ATOM 1602 O O . HIS A 1 205 ? 11.919 -0.521 -28.416 1.00 71.38 205 HIS A O 1
ATOM 1608 N N . ILE A 1 206 ? 10.927 -0.082 -26.457 1.00 70.12 206 ILE A N 1
ATOM 1609 C CA . ILE A 1 206 ? 11.285 -1.388 -25.873 1.00 70.12 206 ILE A CA 1
ATOM 1610 C C . ILE A 1 206 ? 10.626 -2.540 -26.632 1.00 70.12 206 ILE A C 1
ATOM 1612 O O . ILE A 1 206 ? 11.209 -3.616 -26.713 1.00 70.12 206 ILE A O 1
ATOM 1616 N N . LYS A 1 207 ? 9.445 -2.341 -27.232 1.00 67.31 207 LYS A N 1
ATOM 1617 C CA . LYS A 1 207 ? 8.829 -3.371 -28.079 1.00 67.31 207 LYS A CA 1
ATOM 1618 C C . LYS A 1 207 ? 9.690 -3.663 -29.307 1.00 67.31 207 LYS A C 1
ATOM 1620 O O . LYS A 1 207 ? 9.911 -4.828 -29.621 1.00 67.31 207 LYS A O 1
ATOM 1625 N N . VAL A 1 208 ? 10.178 -2.626 -29.983 1.00 68.62 208 VAL A N 1
ATOM 1626 C CA . VAL A 1 208 ? 11.050 -2.782 -31.154 1.00 68.62 208 VAL A CA 1
ATOM 1627 C C . VAL A 1 208 ? 12.380 -3.413 -30.747 1.00 68.62 208 VAL A C 1
ATOM 1629 O O . VAL A 1 208 ? 12.776 -4.421 -31.328 1.00 68.62 208 VAL A O 1
ATOM 1632 N N . PHE A 1 209 ? 13.010 -2.908 -29.683 1.00 65.69 209 PHE A N 1
ATOM 1633 C CA . PHE A 1 209 ? 14.250 -3.474 -29.152 1.00 65.69 209 PHE A CA 1
ATOM 1634 C C . PHE A 1 209 ? 14.090 -4.923 -28.689 1.00 65.69 209 PHE A C 1
ATOM 1636 O O . PHE A 1 209 ? 14.943 -5.741 -28.984 1.00 65.69 209 PHE A O 1
ATOM 1643 N N . GLY A 1 210 ? 13.001 -5.292 -28.016 1.00 63.75 210 GLY A N 1
ATOM 1644 C CA . GLY A 1 210 ? 12.780 -6.667 -27.561 1.00 63.75 210 GLY A CA 1
ATOM 1645 C C . GLY A 1 210 ? 12.624 -7.678 -28.702 1.00 63.75 210 GLY A C 1
ATOM 1646 O O . GLY A 1 210 ? 12.965 -8.843 -28.529 1.00 63.75 210 GLY A O 1
ATOM 1647 N N . VAL A 1 211 ? 12.134 -7.238 -29.865 1.00 65.31 211 VAL A N 1
ATOM 1648 C CA . VAL A 1 211 ? 11.978 -8.081 -31.063 1.00 65.31 211 VAL A CA 1
ATOM 1649 C C . VAL A 1 211 ? 13.261 -8.117 -31.895 1.00 65.31 211 VAL A C 1
ATOM 1651 O O . VAL A 1 211 ? 13.610 -9.164 -32.434 1.00 65.31 211 VAL A O 1
ATOM 1654 N N . LEU A 1 212 ? 13.960 -6.985 -32.007 1.00 65.62 212 LEU A N 1
ATOM 1655 C CA . LEU A 1 212 ? 15.131 -6.828 -32.873 1.00 65.62 212 LEU A CA 1
ATOM 1656 C C . LEU A 1 212 ? 16.473 -7.002 -32.144 1.00 65.62 212 LEU A C 1
ATOM 1658 O O . LEU A 1 212 ? 17.504 -7.091 -32.808 1.00 65.62 212 LEU A O 1
ATOM 1662 N N . SER A 1 213 ? 16.489 -7.110 -30.809 1.00 59.62 213 SER A N 1
ATOM 1663 C CA . SER A 1 213 ? 17.712 -7.303 -30.011 1.00 59.62 213 SER A CA 1
ATOM 1664 C C . SER A 1 213 ? 18.537 -8.539 -30.376 1.00 59.62 213 SER A C 1
ATOM 1666 O O . SER A 1 213 ? 19.760 -8.441 -30.267 1.00 59.62 213 SER A O 1
ATOM 1668 N N . PRO A 1 214 ? 17.972 -9.667 -30.864 1.00 74.38 214 PRO A N 1
ATOM 1669 C CA . PRO A 1 214 ? 18.792 -10.787 -31.328 1.00 74.38 214 PRO A CA 1
ATOM 1670 C C . PRO A 1 214 ? 19.585 -10.477 -32.608 1.00 74.38 214 PRO A C 1
ATOM 1672 O O . PRO A 1 214 ? 20.497 -11.223 -32.955 1.00 74.38 214 PRO A O 1
ATOM 1675 N N . LEU A 1 215 ? 19.250 -9.393 -33.320 1.00 76.62 215 LEU A N 1
ATOM 1676 C CA . LEU A 1 215 ? 19.875 -8.970 -34.574 1.00 76.62 215 LEU A CA 1
ATOM 1677 C C . LEU A 1 215 ? 20.496 -7.568 -34.419 1.00 76.62 215 LEU A C 1
ATOM 1679 O O . LEU A 1 215 ? 20.046 -6.613 -35.052 1.00 76.62 215 LEU A O 1
ATOM 1683 N N . PRO A 1 216 ? 21.555 -7.407 -33.606 1.00 65.25 216 PRO A N 1
ATOM 1684 C CA . PRO A 1 216 ? 22.158 -6.095 -33.356 1.00 65.25 216 PRO A CA 1
ATOM 1685 C C . PRO A 1 216 ? 22.680 -5.416 -34.637 1.00 65.25 216 PRO A C 1
ATOM 1687 O O . PRO A 1 216 ? 22.606 -4.196 -34.766 1.00 65.25 216 PRO A O 1
ATOM 1690 N N . TRP A 1 217 ? 23.121 -6.192 -35.635 1.00 76.75 217 TRP A N 1
ATOM 1691 C CA . TRP A 1 217 ? 23.521 -5.673 -36.950 1.00 76.75 217 TRP A CA 1
ATOM 1692 C C . TRP A 1 217 ? 22.353 -5.039 -37.722 1.00 76.75 217 TRP A C 1
ATOM 1694 O O . TRP A 1 217 ? 22.557 -4.081 -38.466 1.00 76.75 217 TRP A O 1
ATOM 1704 N N . LEU A 1 218 ? 21.125 -5.529 -37.524 1.00 70.19 218 LEU A N 1
ATOM 1705 C CA . LEU A 1 218 ? 19.930 -5.014 -38.192 1.00 70.19 218 LEU A CA 1
ATOM 1706 C C . LEU A 1 218 ? 19.561 -3.630 -37.655 1.00 70.19 218 LEU A C 1
ATOM 1708 O O . LEU A 1 218 ? 19.175 -2.765 -38.432 1.00 70.19 218 LEU A O 1
ATOM 1712 N N . MET A 1 219 ? 19.748 -3.387 -36.355 1.00 65.69 219 MET A N 1
ATOM 1713 C CA . MET A 1 219 ? 19.541 -2.062 -35.761 1.00 65.69 219 MET A CA 1
ATOM 1714 C C . MET A 1 219 ? 20.510 -1.018 -36.332 1.00 65.69 219 MET A C 1
ATOM 1716 O O . MET A 1 219 ? 20.100 0.108 -36.601 1.00 65.69 219 MET A O 1
ATOM 1720 N N . ASN A 1 220 ? 21.763 -1.403 -36.597 1.00 68.81 220 ASN A N 1
ATOM 1721 C CA . ASN A 1 220 ? 22.758 -0.516 -37.210 1.00 68.81 220 ASN A CA 1
ATOM 1722 C C . ASN A 1 220 ? 22.386 -0.137 -38.660 1.00 68.81 220 ASN A C 1
ATOM 1724 O O . ASN A 1 220 ? 22.510 1.014 -39.080 1.00 68.81 220 ASN A O 1
ATOM 1728 N N . ILE A 1 221 ? 21.847 -1.100 -39.416 1.00 71.62 221 ILE A N 1
ATOM 1729 C CA . ILE A 1 221 ? 21.332 -0.863 -40.772 1.00 71.62 221 ILE A CA 1
ATOM 1730 C C . ILE A 1 221 ? 20.075 0.015 -40.729 1.00 71.62 221 ILE A C 1
ATOM 1732 O O . ILE A 1 221 ? 19.970 0.960 -41.505 1.00 71.62 221 ILE A O 1
ATOM 1736 N N . LEU A 1 222 ? 19.144 -0.244 -39.804 1.00 66.56 222 LEU A N 1
ATOM 1737 C CA . LEU A 1 222 ? 17.934 0.569 -39.629 1.00 66.56 222 LEU A CA 1
ATOM 1738 C C . LEU A 1 222 ? 18.265 2.021 -39.257 1.00 66.56 222 LEU A C 1
ATOM 1740 O O . LEU A 1 222 ? 17.611 2.931 -39.757 1.00 66.56 222 LEU A O 1
ATOM 1744 N N . GLY A 1 223 ? 19.308 2.249 -38.455 1.00 63.41 223 GLY A N 1
ATOM 1745 C CA . GLY A 1 223 ? 19.815 3.591 -38.148 1.00 63.41 223 GLY A CA 1
ATOM 1746 C C . GLY A 1 223 ? 20.412 4.328 -39.355 1.00 63.41 223 GLY A C 1
ATOM 1747 O O . GLY A 1 223 ? 20.456 5.554 -39.358 1.00 63.41 223 GLY A O 1
ATOM 1748 N N . SER A 1 224 ? 20.810 3.602 -40.404 1.00 70.06 224 SER A N 1
ATOM 1749 C CA . SER A 1 224 ? 21.364 4.169 -41.642 1.00 70.06 224 SER A CA 1
ATOM 1750 C C . SER A 1 224 ? 20.290 4.543 -42.676 1.00 70.06 224 SER A C 1
ATOM 1752 O O . SER A 1 224 ? 20.605 5.164 -43.691 1.00 70.06 224 SER A O 1
ATOM 1754 N N . ILE A 1 225 ? 19.022 4.169 -42.449 1.00 71.88 225 ILE A N 1
ATOM 1755 C CA . ILE A 1 225 ? 17.906 4.451 -43.362 1.00 71.88 225 ILE A CA 1
ATOM 1756 C C . ILE A 1 225 ? 17.219 5.764 -42.944 1.00 71.88 225 ILE A C 1
ATOM 1758 O O . ILE A 1 225 ? 16.659 5.840 -41.843 1.00 71.88 225 ILE A O 1
ATOM 1762 N N . PRO A 1 226 ? 17.182 6.793 -43.816 1.00 65.25 226 PRO A N 1
ATOM 1763 C CA . PRO A 1 226 ? 16.516 8.058 -43.517 1.00 65.25 226 PRO A CA 1
ATOM 1764 C C . PRO A 1 226 ? 15.041 7.843 -43.149 1.00 65.25 226 PRO A C 1
ATOM 1766 O O . PRO A 1 226 ? 14.280 7.246 -43.906 1.00 65.25 226 PRO A O 1
ATOM 1769 N N . GLY A 1 227 ? 14.633 8.318 -41.970 1.00 66.88 227 GLY A N 1
ATOM 1770 C CA . GLY A 1 227 ? 13.252 8.219 -41.480 1.00 66.88 227 GLY A CA 1
ATOM 1771 C C . GLY A 1 227 ? 12.907 6.934 -40.716 1.00 66.88 227 GLY A C 1
ATOM 1772 O O . GLY A 1 227 ? 11.961 6.957 -39.931 1.00 66.88 227 GLY A O 1
ATOM 1773 N N . ALA A 1 228 ? 13.688 5.854 -40.829 1.00 63.72 228 ALA A N 1
ATOM 1774 C CA . ALA A 1 228 ? 13.478 4.635 -40.031 1.00 63.72 228 ALA A CA 1
ATOM 1775 C C . ALA A 1 228 ? 13.783 4.852 -38.534 1.00 63.72 228 ALA A C 1
ATOM 1777 O O . ALA A 1 228 ? 13.194 4.200 -37.672 1.00 63.72 228 ALA A O 1
ATOM 1778 N N . ALA A 1 229 ? 14.635 5.835 -38.225 1.00 62.44 229 ALA A N 1
ATOM 1779 C CA . ALA A 1 229 ? 14.925 6.281 -36.866 1.00 62.44 229 ALA A CA 1
ATOM 1780 C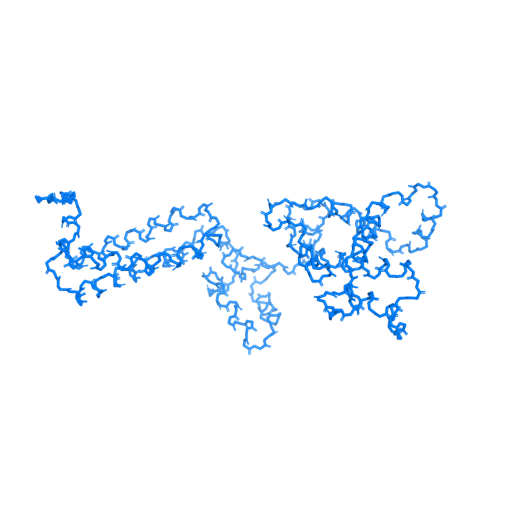 C . ALA A 1 229 ? 13.884 7.276 -36.290 1.00 62.44 229 ALA A C 1
ATOM 1782 O O . ALA A 1 229 ? 13.970 7.662 -35.127 1.00 62.44 229 ALA A O 1
ATOM 1783 N N . SER A 1 230 ? 12.874 7.695 -37.065 1.00 62.97 230 SER A N 1
ATOM 1784 C CA . SER A 1 230 ? 11.933 8.752 -36.643 1.00 62.97 230 SER A CA 1
ATOM 1785 C C . SER A 1 230 ? 11.116 8.401 -35.396 1.00 62.97 230 SER A C 1
ATOM 1787 O O . SER A 1 230 ? 10.833 9.281 -34.589 1.00 62.97 230 SER A O 1
ATOM 1789 N N . ALA A 1 231 ? 10.811 7.118 -35.187 1.00 57.84 231 ALA A N 1
ATOM 1790 C CA . ALA A 1 231 ? 10.115 6.635 -33.993 1.00 57.84 231 ALA A CA 1
ATOM 1791 C C . ALA A 1 231 ? 10.948 6.760 -32.699 1.00 57.84 231 ALA A C 1
ATOM 1793 O O . ALA A 1 231 ? 10.390 6.728 -31.605 1.00 57.84 231 ALA A O 1
ATOM 1794 N N . TYR A 1 232 ? 12.274 6.901 -32.811 1.00 65.25 232 TYR A N 1
ATOM 1795 C CA . TYR A 1 232 ? 13.196 7.087 -31.684 1.00 65.25 232 TYR A CA 1
ATOM 1796 C C . TYR A 1 232 ? 13.354 8.565 -31.322 1.00 65.25 232 TYR A C 1
ATOM 1798 O O . TYR A 1 232 ? 13.584 8.901 -30.159 1.00 65.25 232 TYR A O 1
ATOM 1806 N N . ASN A 1 233 ? 13.176 9.446 -32.311 1.00 71.31 233 ASN A N 1
ATOM 1807 C CA . ASN A 1 233 ? 13.415 10.876 -32.169 1.00 71.31 233 ASN A CA 1
ATOM 1808 C C . ASN A 1 233 ? 12.556 11.514 -31.080 1.00 71.31 233 ASN A C 1
ATOM 1810 O O . ASN A 1 233 ? 13.058 12.395 -30.405 1.00 71.31 233 ASN A O 1
ATOM 1814 N N . GLU A 1 234 ? 11.314 11.066 -30.870 1.00 75.44 234 GLU A N 1
ATOM 1815 C CA . GLU A 1 234 ? 10.411 11.667 -29.876 1.00 75.44 234 GLU A CA 1
ATOM 1816 C C . GLU A 1 234 ? 10.869 11.419 -28.426 1.00 75.44 234 GLU A C 1
ATOM 1818 O O . GLU A 1 234 ? 10.804 12.315 -27.587 1.00 75.44 234 GLU A O 1
ATOM 1823 N N . ILE A 1 235 ? 11.401 10.227 -28.123 1.00 75.88 235 ILE A N 1
ATOM 1824 C CA . ILE A 1 235 ? 11.990 9.939 -26.800 1.00 75.88 235 ILE A CA 1
ATOM 1825 C C . ILE A 1 235 ? 13.308 10.681 -26.658 1.00 75.88 235 ILE A C 1
ATOM 1827 O O . ILE A 1 235 ? 13.591 11.247 -25.608 1.00 75.88 235 ILE A O 1
ATOM 1831 N N . PHE A 1 236 ? 14.136 10.647 -27.702 1.00 82.12 236 PHE A N 1
ATOM 1832 C CA . PHE A 1 236 ? 15.467 11.239 -27.646 1.00 82.12 236 PHE A CA 1
ATOM 1833 C C . PHE A 1 236 ? 15.377 12.757 -27.517 1.00 82.12 236 PHE A C 1
ATOM 1835 O O . PHE A 1 236 ? 16.112 13.330 -26.719 1.00 82.12 236 PHE A O 1
ATOM 1842 N N . SER A 1 237 ? 14.435 13.395 -28.217 1.00 83.50 237 SER A N 1
ATOM 1843 C CA . SER A 1 237 ? 14.149 14.818 -28.055 1.00 83.50 237 SER A CA 1
ATOM 1844 C C . SER A 1 237 ? 13.633 15.113 -26.657 1.00 83.50 237 SER A C 1
ATOM 1846 O O . SER A 1 237 ? 14.169 16.006 -26.021 1.00 83.50 237 SER A O 1
ATOM 1848 N N . PHE A 1 238 ? 12.678 14.328 -26.140 1.00 85.69 238 PHE A N 1
ATOM 1849 C CA . PHE A 1 238 ? 12.166 14.515 -24.781 1.00 85.69 238 PHE A CA 1
ATOM 1850 C C . PHE A 1 238 ? 13.287 14.457 -23.734 1.00 85.69 238 PHE A C 1
ATOM 1852 O O . PHE A 1 238 ? 13.447 15.391 -22.954 1.00 85.69 238 PHE A O 1
ATOM 1859 N N . CYS A 1 239 ? 14.103 13.402 -23.739 1.00 85.12 239 CYS A N 1
ATOM 1860 C CA . CYS A 1 239 ? 15.173 13.255 -22.757 1.00 85.12 239 CYS A CA 1
ATOM 1861 C C . CYS A 1 239 ? 16.247 14.343 -22.901 1.00 85.12 239 CYS A C 1
ATOM 1863 O O . CYS A 1 239 ? 16.699 14.888 -21.896 1.00 85.12 239 CYS A O 1
ATOM 1865 N N . ALA A 1 240 ? 16.629 14.696 -24.132 1.00 87.06 240 ALA A N 1
ATOM 1866 C CA . ALA A 1 240 ? 17.588 15.771 -24.366 1.00 87.06 240 ALA A CA 1
ATOM 1867 C C . ALA A 1 240 ? 17.027 17.140 -23.938 1.00 87.06 240 ALA A C 1
ATOM 1869 O O . ALA A 1 240 ? 17.753 17.975 -23.402 1.00 87.06 240 ALA A O 1
ATOM 1870 N N . ASP A 1 241 ? 15.729 17.377 -24.124 1.00 89.44 241 ASP A N 1
ATOM 1871 C CA . ASP A 1 241 ? 15.069 18.605 -23.686 1.00 89.44 241 ASP A CA 1
ATOM 1872 C C . ASP A 1 241 ? 15.017 18.713 -22.157 1.00 89.44 241 ASP A C 1
ATOM 1874 O O . ASP A 1 241 ? 15.233 19.805 -21.632 1.00 89.44 241 ASP A O 1
ATOM 1878 N N . GLU A 1 242 ? 14.828 17.605 -21.433 1.00 90.00 242 GLU A N 1
ATOM 1879 C CA . GLU A 1 242 ? 14.892 17.589 -19.964 1.00 90.00 242 GLU A CA 1
ATOM 1880 C C . GLU A 1 242 ? 16.296 17.931 -19.438 1.00 90.00 242 GLU A C 1
ATOM 1882 O O . GLU A 1 242 ? 16.434 18.725 -18.505 1.00 90.00 242 GLU A O 1
ATOM 1887 N N . ILE A 1 243 ? 17.357 17.420 -20.069 1.00 89.12 243 ILE A N 1
ATOM 1888 C CA . ILE A 1 243 ? 18.745 17.761 -19.702 1.00 89.12 243 ILE A CA 1
ATOM 1889 C C . ILE A 1 243 ? 19.041 19.222 -20.000 1.00 89.12 243 ILE A C 1
ATOM 1891 O O . ILE A 1 243 ? 19.579 19.928 -19.151 1.00 89.12 243 ILE A O 1
ATOM 1895 N N . ARG A 1 244 ? 18.664 19.708 -21.186 1.00 90.56 244 ARG A N 1
ATOM 1896 C CA . ARG A 1 244 ? 18.851 21.117 -21.561 1.00 90.56 244 ARG A CA 1
ATOM 1897 C C . ARG A 1 244 ? 18.068 22.042 -20.641 1.00 90.56 244 ARG A C 1
ATOM 1899 O O . ARG A 1 244 ? 18.545 23.125 -20.307 1.00 90.56 244 ARG A O 1
ATOM 1906 N N . ALA A 1 245 ? 16.862 21.646 -20.237 1.00 90.75 245 ALA A N 1
ATOM 1907 C CA . ALA A 1 245 ? 16.079 22.381 -19.254 1.00 90.75 245 ALA A CA 1
ATOM 1908 C C . ALA A 1 245 ? 16.805 22.421 -17.904 1.00 90.75 245 ALA A C 1
ATOM 1910 O O . ALA A 1 245 ? 16.903 23.492 -17.306 1.00 90.75 245 ALA A O 1
ATOM 1911 N N . LYS A 1 246 ? 17.383 21.295 -17.468 1.00 90.00 246 LYS A N 1
ATOM 1912 C CA . LYS A 1 246 ? 18.170 21.223 -16.235 1.00 90.00 246 LYS A CA 1
ATOM 1913 C C . LYS A 1 246 ? 19.425 22.091 -16.301 1.00 90.00 246 LYS A C 1
ATOM 1915 O O . LYS A 1 246 ? 19.638 22.888 -15.399 1.00 90.00 246 LYS A O 1
ATOM 1920 N N . GLN A 1 247 ? 20.193 22.022 -17.386 1.00 90.12 247 GLN A N 1
ATOM 1921 C CA . GLN A 1 247 ? 21.403 22.826 -17.607 1.00 90.12 247 GLN A CA 1
ATOM 1922 C C . GLN A 1 247 ? 21.155 24.335 -17.510 1.00 90.12 247 GLN A C 1
ATOM 1924 O O . GLN A 1 247 ? 22.023 25.064 -17.047 1.00 90.12 247 GLN A O 1
ATOM 1929 N N . LYS A 1 248 ? 19.973 24.817 -17.919 1.00 90.69 248 LYS A N 1
ATOM 1930 C CA . LYS A 1 248 ? 19.614 26.245 -17.836 1.00 90.69 248 LYS A CA 1
ATOM 1931 C C . LYS A 1 248 ? 19.389 26.745 -16.408 1.00 90.69 248 LYS A C 1
ATOM 1933 O O . LYS A 1 248 ? 19.482 27.945 -16.178 1.00 90.69 248 LYS A O 1
ATOM 1938 N N . VAL A 1 249 ? 19.016 25.853 -15.494 1.00 90.50 249 VAL A N 1
ATOM 1939 C CA . VAL A 1 249 ? 18.650 26.182 -14.104 1.00 90.50 249 VAL A CA 1
ATOM 1940 C C . VAL A 1 249 ? 19.704 25.673 -13.113 1.00 90.50 249 VAL A C 1
ATOM 1942 O O . VAL A 1 249 ? 19.703 26.066 -11.951 1.00 90.50 249 VAL A O 1
ATOM 1945 N N . TRP A 1 250 ? 20.592 24.786 -13.563 1.00 91.50 250 TRP A N 1
ATOM 1946 C CA . TRP A 1 250 ? 21.653 24.199 -12.760 1.00 91.50 250 TRP A CA 1
ATOM 1947 C C . TRP A 1 250 ? 22.699 25.246 -12.366 1.00 91.50 250 TRP A C 1
ATOM 1949 O O . TRP A 1 250 ? 23.121 26.065 -13.180 1.00 91.50 250 TRP A O 1
ATOM 1959 N N . ASP A 1 251 ? 23.107 25.187 -11.102 1.00 90.44 251 ASP A N 1
ATOM 1960 C CA . ASP A 1 251 ? 24.094 26.066 -10.487 1.00 90.44 251 ASP A CA 1
ATOM 1961 C C . ASP A 1 251 ? 25.307 25.225 -10.073 1.00 90.44 251 ASP A C 1
ATOM 1963 O O . ASP A 1 251 ? 25.165 24.264 -9.311 1.00 90.44 251 ASP A O 1
ATOM 1967 N N . SER A 1 252 ? 26.487 25.581 -10.584 1.00 87.44 252 SER A N 1
ATOM 1968 C CA . SER A 1 252 ? 27.745 24.877 -10.327 1.00 87.44 252 SER A CA 1
ATOM 1969 C C . SER A 1 252 ? 28.254 25.039 -8.894 1.00 87.44 252 SER A C 1
ATOM 1971 O O . SER A 1 252 ? 29.023 24.201 -8.428 1.00 87.44 252 SER A O 1
ATOM 1973 N N . GLU A 1 253 ? 27.853 26.100 -8.189 1.00 87.69 253 GLU A N 1
ATOM 1974 C CA . GLU A 1 253 ? 28.294 26.362 -6.812 1.00 87.69 253 GLU A CA 1
ATOM 1975 C C . GLU A 1 253 ? 27.443 25.615 -5.777 1.00 87.69 253 GLU A C 1
ATOM 1977 O O . GLU A 1 253 ? 27.881 25.364 -4.648 1.00 87.69 253 GLU A O 1
ATOM 1982 N N . LYS A 1 254 ? 26.224 25.218 -6.157 1.00 90.31 254 LYS A N 1
ATOM 1983 C CA . LYS A 1 254 ? 25.298 24.500 -5.286 1.00 90.31 254 LYS A CA 1
ATOM 1984 C C . LYS A 1 254 ? 25.633 23.004 -5.238 1.00 90.31 254 LYS A C 1
ATOM 1986 O O . LYS A 1 254 ? 25.968 22.375 -6.240 1.00 90.31 254 LYS A O 1
ATOM 1991 N N . TYR A 1 255 ? 25.491 22.400 -4.056 1.00 88.50 255 TYR A N 1
ATOM 1992 C CA . TYR A 1 255 ? 25.596 20.947 -3.921 1.00 88.50 255 TYR A CA 1
ATOM 1993 C C . TYR A 1 255 ? 24.490 20.243 -4.741 1.00 88.50 255 TYR A C 1
ATOM 1995 O O . TYR A 1 255 ? 23.333 20.655 -4.639 1.00 88.50 255 TYR A O 1
ATOM 2003 N N . PRO A 1 256 ? 24.810 19.211 -5.547 1.00 89.88 256 PRO A N 1
ATOM 2004 C CA . PRO A 1 256 ? 23.822 18.513 -6.368 1.00 89.88 256 PRO A CA 1
ATOM 2005 C C . PRO A 1 256 ? 22.731 17.811 -5.546 1.00 89.88 256 PRO A C 1
ATOM 2007 O O . PRO A 1 256 ? 23.037 17.026 -4.649 1.00 89.88 256 PRO A O 1
ATOM 2010 N N . ASP A 1 257 ? 21.467 18.034 -5.915 1.00 87.50 257 ASP A N 1
ATOM 2011 C CA . ASP A 1 257 ? 20.297 17.425 -5.259 1.00 87.50 257 ASP A CA 1
ATOM 2012 C C . ASP A 1 257 ? 19.774 16.169 -6.000 1.00 87.50 257 ASP A C 1
ATOM 2014 O O . ASP A 1 257 ? 18.981 15.409 -5.450 1.00 87.50 257 ASP A O 1
ATOM 2018 N N . ASP A 1 258 ? 20.226 15.928 -7.238 1.00 91.12 258 ASP A N 1
ATOM 2019 C CA . ASP A 1 258 ? 19.766 14.840 -8.116 1.00 91.12 258 ASP A CA 1
ATOM 2020 C C . ASP A 1 258 ? 20.883 14.265 -9.000 1.00 91.12 258 ASP A C 1
ATOM 2022 O O . ASP A 1 258 ? 21.975 14.831 -9.113 1.00 91.12 258 ASP A O 1
ATOM 2026 N N . ILE A 1 259 ? 20.603 13.117 -9.632 1.00 90.62 259 ILE A N 1
ATOM 2027 C CA . ILE A 1 259 ? 21.572 12.374 -10.456 1.00 90.62 259 ILE A CA 1
ATOM 2028 C C . ILE A 1 259 ? 22.099 13.231 -11.613 1.00 90.62 259 ILE A C 1
ATOM 2030 O O . ILE A 1 259 ? 23.304 13.255 -11.854 1.00 90.62 259 ILE A O 1
ATOM 2034 N N . VAL A 1 260 ? 21.237 13.958 -12.329 1.00 92.12 260 VAL A N 1
ATOM 2035 C CA . VAL A 1 260 ? 21.675 14.757 -13.485 1.00 92.12 260 VAL A CA 1
ATOM 2036 C C . VAL A 1 260 ? 22.542 15.932 -13.044 1.00 92.12 260 VAL A C 1
ATOM 2038 O O . VAL A 1 260 ? 23.526 16.238 -13.708 1.00 92.12 260 VAL A O 1
ATOM 2041 N N . SE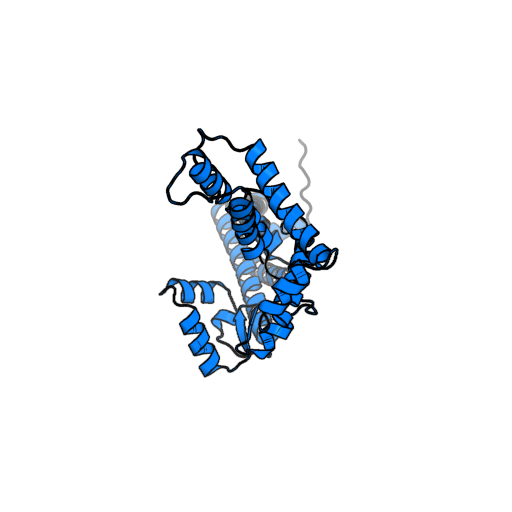R A 1 261 ? 22.264 16.546 -11.895 1.00 92.56 261 SER A N 1
ATOM 2042 C CA . SER A 1 261 ? 23.125 17.586 -11.320 1.00 92.56 261 SER A CA 1
ATOM 2043 C C . SER A 1 261 ? 24.519 17.050 -10.972 1.00 92.56 261 SER A C 1
ATOM 2045 O O . SER A 1 261 ? 25.501 17.772 -11.138 1.00 92.56 261 SER A O 1
ATOM 2047 N N . TRP A 1 262 ? 24.631 15.784 -10.549 1.00 93.06 262 TRP A N 1
ATOM 2048 C CA . TRP A 1 262 ? 25.925 15.109 -10.384 1.00 93.06 262 TRP A CA 1
ATOM 2049 C C . TRP A 1 262 ? 26.644 14.884 -11.717 1.00 93.06 262 TRP A C 1
ATOM 2051 O O . TRP A 1 262 ? 27.841 15.150 -11.803 1.00 93.06 262 TRP A O 1
ATOM 2061 N N . LEU A 1 263 ? 25.927 14.461 -12.764 1.00 92.38 263 LEU A N 1
ATOM 2062 C CA . LEU A 1 263 ? 26.500 14.291 -14.106 1.00 92.38 263 LEU A CA 1
ATOM 2063 C C . LEU A 1 263 ? 26.993 15.626 -14.687 1.00 92.38 263 LEU A C 1
ATOM 2065 O O . LEU A 1 263 ? 28.101 15.704 -15.215 1.00 92.38 263 LEU A O 1
ATOM 2069 N N . LEU A 1 264 ? 26.205 16.696 -14.542 1.00 92.75 264 LEU A N 1
ATOM 2070 C CA . LEU A 1 264 ? 26.583 18.044 -14.973 1.00 92.75 264 LEU A CA 1
ATOM 2071 C C . LEU A 1 264 ? 27.803 18.562 -14.215 1.00 92.75 264 LEU A C 1
ATOM 2073 O O . LEU A 1 264 ? 28.706 19.133 -14.826 1.00 92.75 264 LEU A O 1
ATOM 2077 N N . LYS A 1 265 ? 27.860 18.312 -12.904 1.00 93.31 265 LYS A N 1
ATOM 2078 C CA . LYS A 1 265 ? 29.012 18.662 -12.079 1.00 93.31 265 LYS A CA 1
ATOM 2079 C C . LYS A 1 265 ? 30.275 17.928 -12.526 1.00 93.31 265 LYS A C 1
ATOM 2081 O O . LYS A 1 265 ? 31.297 18.580 -12.705 1.00 93.31 265 LYS A O 1
ATOM 2086 N N . ALA A 1 266 ? 30.200 16.620 -12.774 1.00 92.38 266 ALA A N 1
ATOM 2087 C CA . ALA A 1 266 ? 31.340 15.842 -13.261 1.00 92.38 266 ALA A CA 1
ATOM 2088 C C . ALA A 1 266 ? 31.882 16.402 -14.587 1.00 92.38 266 ALA A C 1
ATOM 2090 O O . ALA A 1 266 ? 33.089 16.588 -14.731 1.00 92.38 266 ALA A O 1
ATOM 2091 N N . VAL A 1 267 ? 30.992 16.750 -15.527 1.00 92.19 267 VAL A N 1
ATOM 2092 C CA . VAL A 1 267 ? 31.366 17.389 -16.802 1.00 92.19 267 VAL A CA 1
ATOM 2093 C C . VAL A 1 267 ? 31.994 18.769 -16.587 1.00 92.19 267 VAL A C 1
ATOM 2095 O O . VAL A 1 267 ? 32.993 19.091 -17.227 1.00 92.19 267 VAL A O 1
ATOM 2098 N N . HIS A 1 268 ? 31.444 19.579 -15.681 1.00 91.94 268 HIS A N 1
ATOM 2099 C CA . HIS A 1 268 ? 31.969 20.908 -15.362 1.00 91.94 268 HIS A CA 1
ATOM 2100 C C . HIS A 1 268 ? 33.356 20.860 -14.704 1.00 91.94 268 HIS A C 1
ATOM 2102 O O . HIS A 1 268 ? 34.234 21.639 -15.069 1.00 91.94 268 HIS A O 1
ATOM 2108 N N . GLU A 1 269 ? 33.563 19.933 -13.768 1.00 92.81 269 GLU A N 1
ATOM 2109 C CA . GLU A 1 269 ? 34.821 19.750 -13.031 1.00 92.81 269 GLU A CA 1
ATOM 2110 C C . GLU A 1 269 ? 35.872 18.948 -13.815 1.00 92.81 269 GLU A C 1
ATOM 2112 O O . GLU A 1 269 ? 37.007 18.824 -13.357 1.00 92.81 269 GLU A O 1
ATOM 2117 N N . GLN A 1 270 ? 35.518 18.431 -14.998 1.00 91.12 270 GLN A N 1
ATOM 2118 C CA . GLN A 1 270 ? 36.358 17.530 -15.795 1.00 91.12 270 GLN A CA 1
ATOM 2119 C C . GLN A 1 270 ? 36.816 16.300 -14.994 1.00 91.12 270 GLN A C 1
ATOM 2121 O O . GLN A 1 270 ? 37.965 15.863 -15.091 1.00 91.12 270 GLN A O 1
ATOM 2126 N N . ASP A 1 271 ? 35.908 15.749 -14.187 1.00 92.88 271 ASP A N 1
ATOM 2127 C CA . ASP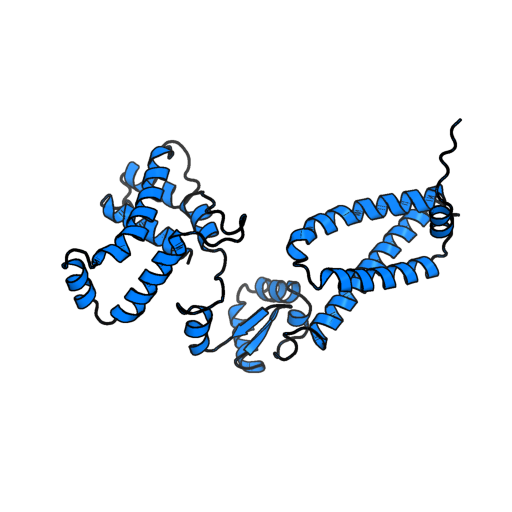 A 1 271 ? 36.173 14.551 -13.399 1.00 92.88 271 ASP A CA 1
ATOM 2128 C C . ASP A 1 271 ? 36.416 13.334 -14.308 1.00 92.88 271 ASP A C 1
ATOM 2130 O O . ASP A 1 271 ? 35.936 13.260 -15.440 1.00 92.88 271 ASP A O 1
ATOM 2134 N N . ILE A 1 272 ? 37.134 12.330 -13.803 1.00 91.31 272 ILE A N 1
ATOM 2135 C CA . ILE A 1 272 ? 37.398 11.090 -14.547 1.00 91.31 272 ILE A CA 1
ATOM 2136 C C . ILE A 1 272 ? 36.114 10.332 -14.930 1.00 91.31 272 ILE A C 1
ATOM 2138 O O . ILE A 1 272 ? 36.122 9.549 -15.878 1.00 91.31 272 ILE A O 1
ATOM 2142 N N . SER A 1 273 ? 35.021 10.555 -14.196 1.00 88.00 273 SER A N 1
ATOM 2143 C CA . SER A 1 273 ? 33.694 9.993 -14.459 1.00 88.00 273 SER A CA 1
ATOM 2144 C C . SER A 1 273 ? 32.828 10.839 -15.400 1.00 88.00 273 SER A C 1
ATOM 2146 O O . SER A 1 273 ? 31.697 10.450 -15.687 1.00 88.00 273 SER A O 1
ATOM 2148 N N . ALA A 1 274 ? 33.329 11.978 -15.888 1.00 90.88 274 ALA A N 1
ATOM 2149 C CA . ALA A 1 274 ? 32.586 12.858 -16.779 1.00 90.88 274 ALA A CA 1
ATOM 2150 C C . ALA A 1 274 ? 32.230 12.176 -18.106 1.00 90.88 274 ALA A C 1
ATOM 2152 O O . ALA A 1 274 ? 33.047 11.480 -18.716 1.00 90.88 274 ALA A O 1
ATOM 2153 N N . ALA A 1 275 ? 31.021 12.453 -18.596 1.00 90.38 275 ALA A N 1
ATOM 2154 C CA . ALA A 1 275 ? 30.624 12.051 -19.935 1.00 90.38 275 ALA A CA 1
ATOM 2155 C C . ALA A 1 275 ? 31.579 12.680 -20.977 1.00 90.38 275 ALA A C 1
ATOM 2157 O O . ALA A 1 275 ? 31.816 13.891 -20.941 1.00 90.38 275 ALA A O 1
ATOM 2158 N N . PRO A 1 276 ? 32.123 11.894 -21.924 1.00 89.50 276 PRO A N 1
ATOM 2159 C CA . PRO A 1 276 ? 33.151 12.364 -22.855 1.00 89.50 276 PRO A CA 1
ATOM 2160 C C . PRO A 1 276 ? 32.617 13.309 -23.941 1.00 89.50 276 PRO A C 1
ATOM 2162 O O . PRO A 1 276 ? 33.402 13.981 -24.609 1.00 89.50 276 PRO A O 1
ATOM 2165 N N . SER A 1 277 ? 31.299 13.346 -24.156 1.00 90.38 277 SER A N 1
ATOM 2166 C CA . SER A 1 277 ? 30.648 14.232 -25.122 1.00 90.38 277 SER A CA 1
ATOM 2167 C C . SER A 1 277 ? 29.241 14.625 -24.667 1.00 90.38 277 SER A C 1
ATOM 2169 O O . SER A 1 277 ? 28.682 14.031 -23.742 1.00 90.38 277 SER A O 1
ATOM 2171 N N . VAL A 1 278 ? 28.656 15.621 -25.338 1.00 85.94 278 VAL A N 1
ATOM 2172 C CA . VAL A 1 278 ? 27.272 16.057 -25.090 1.00 85.94 278 VAL A CA 1
ATOM 2173 C C . VAL A 1 278 ? 26.291 14.924 -25.390 1.00 85.94 278 VAL A C 1
ATOM 2175 O O . VAL A 1 278 ? 25.337 14.717 -24.652 1.00 85.94 278 VAL A O 1
ATOM 2178 N N . GLU A 1 279 ? 26.559 14.138 -26.428 1.00 86.19 279 GLU A N 1
ATOM 2179 C CA . GLU A 1 279 ? 25.739 12.988 -26.805 1.00 86.19 279 GLU A CA 1
ATOM 2180 C C . GLU A 1 279 ? 25.795 11.883 -25.746 1.00 86.19 279 GLU A C 1
ATOM 2182 O O . GLU A 1 279 ? 24.764 11.292 -25.433 1.00 86.19 279 GLU A O 1
ATOM 2187 N N . ALA A 1 280 ? 26.972 11.639 -25.160 1.00 86.94 280 ALA A N 1
ATOM 2188 C CA . ALA A 1 280 ? 27.132 10.669 -24.079 1.00 86.94 280 ALA A CA 1
ATOM 2189 C C . ALA A 1 280 ? 26.392 11.111 -22.805 1.00 86.94 280 ALA A C 1
ATOM 2191 O O . ALA A 1 280 ? 25.724 10.300 -22.169 1.00 86.94 280 ALA A O 1
ATOM 2192 N N . LEU A 1 281 ? 26.431 12.407 -22.479 1.00 88.56 281 LEU A N 1
ATOM 2193 C CA . LEU A 1 281 ? 25.639 12.970 -21.384 1.00 88.56 281 LEU A CA 1
ATOM 2194 C C . LEU A 1 281 ? 24.130 12.828 -21.652 1.00 88.56 281 LEU A C 1
ATOM 2196 O O . LEU A 1 281 ? 23.362 12.477 -20.752 1.00 88.56 281 LEU A O 1
ATOM 2200 N N . ASP A 1 282 ? 23.713 13.059 -22.901 1.00 87.25 282 ASP A N 1
ATOM 2201 C CA . ASP A 1 282 ? 22.333 12.856 -23.336 1.00 87.25 282 ASP A CA 1
ATOM 2202 C C . ASP A 1 282 ? 21.899 11.385 -23.219 1.00 87.25 282 ASP A C 1
ATOM 2204 O O . ASP A 1 282 ? 20.729 11.104 -22.942 1.00 87.25 282 ASP A O 1
ATOM 2208 N N . ASP A 1 283 ? 22.811 10.439 -23.439 1.00 86.06 283 ASP A N 1
ATOM 2209 C CA . ASP A 1 283 ? 22.565 9.003 -23.291 1.00 86.06 283 ASP A CA 1
ATOM 2210 C C . ASP A 1 283 ? 22.472 8.579 -21.811 1.00 86.06 283 ASP A C 1
ATOM 2212 O O . ASP A 1 283 ? 21.553 7.838 -21.446 1.00 86.06 283 ASP A O 1
ATOM 2216 N N . ASP A 1 284 ? 23.338 9.094 -20.935 1.00 86.56 284 ASP A N 1
ATOM 2217 C CA . ASP A 1 284 ? 23.315 8.788 -19.496 1.00 86.56 284 ASP A CA 1
ATOM 2218 C C . ASP A 1 284 ? 21.995 9.221 -18.847 1.00 86.56 284 ASP A C 1
ATOM 2220 O O . ASP A 1 284 ? 21.337 8.461 -18.130 1.00 86.56 284 ASP A O 1
ATOM 2224 N N . ALA A 1 285 ? 21.530 10.427 -19.156 1.00 82.56 285 ALA A N 1
ATOM 2225 C CA . ALA A 1 285 ? 20.258 10.919 -18.642 1.00 82.56 285 ALA A CA 1
ATOM 2226 C C . ALA A 1 285 ? 19.043 10.233 -19.298 1.00 82.56 285 ALA A C 1
ATOM 2228 O O . ALA A 1 285 ? 18.000 10.065 -18.656 1.00 82.56 285 ALA A O 1
ATOM 2229 N N . ARG A 1 286 ? 19.170 9.762 -20.549 1.00 86.38 286 ARG A N 1
ATOM 2230 C CA . ARG A 1 286 ? 18.176 8.865 -21.161 1.00 86.38 286 ARG A CA 1
ATOM 2231 C C . ARG A 1 286 ? 18.037 7.583 -20.350 1.00 86.38 286 ARG A C 1
ATOM 2233 O O . ARG A 1 286 ? 16.910 7.163 -20.096 1.00 86.38 286 ARG A O 1
ATOM 2240 N N . ILE A 1 287 ? 19.142 6.985 -19.907 1.00 85.25 287 ILE A N 1
ATOM 2241 C CA . ILE A 1 287 ? 19.115 5.789 -19.055 1.00 85.25 287 ILE A CA 1
ATOM 2242 C C . ILE A 1 287 ? 18.390 6.076 -17.735 1.00 85.25 287 ILE A C 1
ATOM 2244 O O . ILE A 1 287 ? 17.570 5.258 -17.319 1.00 85.25 287 ILE A O 1
ATOM 2248 N N . VAL A 1 288 ? 18.607 7.243 -17.117 1.00 85.50 288 VAL A N 1
ATOM 2249 C CA . VAL A 1 288 ? 17.915 7.648 -15.877 1.00 85.50 288 VAL A CA 1
ATOM 2250 C C . VAL A 1 288 ? 16.391 7.675 -16.061 1.00 85.50 288 VAL A C 1
ATOM 2252 O O . VAL A 1 288 ? 15.666 7.090 -15.257 1.00 85.50 288 VAL A O 1
ATOM 2255 N N . LEU A 1 289 ? 15.887 8.278 -17.143 1.00 81.81 289 LEU A N 1
ATOM 2256 C CA . LEU A 1 289 ? 14.442 8.327 -17.429 1.00 81.81 289 LEU A CA 1
ATOM 2257 C C . LEU A 1 289 ? 13.874 6.960 -17.829 1.00 81.81 289 LEU A C 1
ATOM 2259 O O . LEU A 1 289 ? 12.769 6.594 -17.426 1.00 81.81 289 LEU A O 1
ATOM 2263 N N . LEU A 1 290 ? 14.632 6.178 -18.600 1.00 77.69 290 LEU A N 1
ATOM 2264 C CA . LEU A 1 290 ? 14.231 4.837 -19.030 1.00 77.69 290 LEU A CA 1
ATOM 2265 C C . LEU A 1 290 ? 14.214 3.829 -17.873 1.00 77.69 290 LEU A C 1
ATOM 2267 O O . LEU A 1 290 ? 13.401 2.904 -17.896 1.00 77.69 290 LEU A O 1
ATOM 2271 N N . ALA A 1 291 ? 15.057 4.013 -16.855 1.00 73.81 291 ALA A N 1
ATOM 2272 C CA . ALA A 1 291 ? 15.070 3.199 -15.640 1.00 73.81 291 ALA A CA 1
ATOM 2273 C C . ALA A 1 291 ? 13.806 3.387 -14.783 1.00 73.81 291 ALA A C 1
ATOM 2275 O O . ALA A 1 291 ? 13.465 2.510 -13.991 1.00 73.81 291 ALA A O 1
ATOM 2276 N N . GLY A 1 292 ? 13.073 4.488 -14.981 1.00 63.47 292 GLY A N 1
ATOM 2277 C CA . GLY A 1 292 ? 11.788 4.756 -14.325 1.00 63.47 292 GLY A CA 1
ATOM 2278 C C . GLY A 1 292 ? 10.622 3.996 -14.925 1.00 63.47 292 GLY A C 1
ATOM 2279 O O . GLY A 1 292 ? 9.488 4.152 -14.482 1.00 63.47 292 GLY A O 1
ATOM 2280 N N . ARG A 1 293 ? 10.881 3.171 -15.936 1.00 59.50 293 ARG A N 1
ATOM 2281 C CA . ARG A 1 293 ? 9.868 2.339 -16.554 1.00 59.50 293 ARG A CA 1
ATOM 2282 C C . ARG A 1 293 ? 9.623 1.058 -15.779 1.00 59.50 293 ARG A C 1
ATOM 2284 O O . ARG A 1 293 ? 10.491 0.164 -15.701 1.00 59.50 293 ARG A O 1
#

pLDDT: mean 84.28, std 11.11, range [39.12, 97.56]

Radius of gyration: 28.45 Å; chains: 1; bounding box: 71×59×79 Å

Foldseek 3Di:
DDDDPDPPVLLVVLADDLVRLLVVLLVLLLVVLVVCPVDPCVVCVVVVVVCLVVQLVVQLCSNCPRYPDHSVVSSVSSVSSSVSSNVSNLVNQLCCLQPPDPCNVAAEDSDQSRACVVLVVCCPPPVPSVVVVVVQCVPRNQWHRRHSPDIHGNDPVVCCACVNLPHPHDDDQLLQVLCCQAQVDGQCCVVVVDDRPLVNLLNVVVVCCVVCVVPVVVVVVLVVDPPSCVSVCVNLVVLLVSLVVSVVVADLVDDDPHDLNVQVNCCVVVPPPHQPDSVSSSVVSSVSSSVSD

Sequence (293 aa):
MTTTMVPNFIQQAAQADLYGLIGRSAVLGLLFHMSIQAIEFEKIMFHYLAALPVLLVLMATLLATYGPCGWLEAIVKSFLTEVVFNASCLLSISVYRVLFHRCRSFPGPLGVKISKFWTAYLASRNIQYYKELDKFHSTYGDFVRTGPREITIFRASAVSTIYGPTSKCVKSTCFDVMGEVGFSKDFGNLTTGIEHSAIKPIHAHIKVFGVLSPLPWLMNILGSIPGAASAYNEIFSFCADEIRAKQKVWDSEKYPDDIVSWLLKAVHEQDISAAPSVEALDDDARIVLLAGR

Organism: Cytospora mali (NCBI:txid578113)

Secondary structure (DSSP, 8-state):
-------HHHHHHHT--HHHHHHHHHHHHHHHHHHHTTS-GGGTHHHHHHHHHHHHHHHHHHHHHHSSS-HHHHHHHHHHHHHHHHHHHHHHHHHHHHHTSGGGGS---HHHHH-HHHHHHHHHHHS-HHHHHHHHHHHH-SEEEEETTEEEE--HHHHHHHSSTT--PPPPSHHHHHHHHHHS---SHHHH-S--TTHHHHHHHHHHHHHHTT-HHHHHHHHTSTTTTHHHHHHHHHHHHHHHHHHHH--SSSPP-SHHHHHHHHHHHT-TTS-SSHHHHHHHHHHHHHHT-